Protein AF-0000000085117056 (afdb_homodimer)

Sequence (238 aa):
MRQHMINQVVLVGRLTKDPELRYTAEGAAVATVTLAVARNFRNAEGGIDADFVPCVLWRKTAEHTANYCRKGSMVAVTGRIQTRRYDKKDGQRVYVTEVVAESVQFLHSGKKPEWPEHVMRQHMINQVVLVGRLTKDPELRYTAEGAAVATVTLAVARNFRNAEGGIDADFVPCVLWRKTAEHTANYCRKGSMVAVTGRIQTRRYDKKDGQRVYVTEVVAESVQFLHSGKKPEWPEHV

Nearest PDB structures (foldseek):
  5yyu-assembly1_B  TM=9.808E-01  e=8.926E-15  Staphylococcus aureus subsp. aureus ED98
  3vdy-assembly1_A-2  TM=9.817E-01  e=6.497E-15  Bacillus subtilis
  7d8j-assembly1_A-2  TM=9.202E-01  e=3.180E-14  Staphylococcus aureus subsp. aureus ED98
  5xgt-assembly1_A  TM=9.203E-01  e=7.618E-13  Staphylococcus aureus
  1x3g-assembly1_A-2  TM=8.167E-01  e=4.147E-10  Mycolicibacterium smegmatis

Secondary structure (DSSP, 8-state):
------EEEEEEEEESS--EEEE-TTS-EEEEEEEEEEEEEE-TTSPEEEEEEEEEEEHHHHHHHHHH--TT-EEEEEEEEEEEEEE-TTS-EEEEEEEEEEEEEE-------------/------EEEEEEEEESS--EEEE-TTS-EEEEEEEEEEEEEE-TTSPEEEEEEEEEEEHHHHHHHHHH--TT-EEEEEEEEEEEEEE-TTS-EEEEEEEEEEEEEE-------------

Radius of gyration: 20.93 Å; Cα contacts (8 Å, |Δi|>4): 547; chains: 2; bounding box: 57×64×65 Å

Solvent-accessible surface area (backbone atoms only — not comparable to full-atom values): 13047 Å² total; per-residue (Å²): 125,78,80,76,55,42,60,39,32,38,37,24,30,24,26,74,42,58,51,48,71,46,64,46,98,88,64,47,35,37,19,40,43,38,27,42,27,53,50,96,53,65,46,98,86,65,46,68,52,61,26,65,46,44,33,40,24,49,42,69,58,14,53,52,44,46,74,72,43,39,51,63,37,41,32,36,38,34,29,25,72,41,50,50,74,49,70,42,96,87,64,48,75,43,73,45,56,34,31,43,44,74,42,75,42,80,52,71,77,70,68,72,75,74,68,77,75,82,126,126,79,81,78,56,41,60,39,31,39,37,24,28,25,28,75,42,56,49,49,70,49,64,47,99,87,65,48,36,37,19,40,42,38,28,42,28,53,50,96,53,65,45,98,86,66,46,69,52,61,25,63,46,44,33,40,25,47,42,68,58,14,50,52,44,48,73,73,43,38,52,64,38,41,33,37,37,35,29,25,72,42,49,50,74,51,71,42,94,87,66,48,74,44,73,46,57,34,32,42,44,74,42,74,42,80,52,71,76,71,70,71,75,76,68,78,75,82,127

Structure (mmCIF, N/CA/C/O backbone):
data_AF-0000000085117056-model_v1
#
loop_
_entity.id
_entity.type
_entity.pdbx_description
1 polymer 'Single-stranded DNA-binding protein'
#
loop_
_atom_site.group_PDB
_atom_site.id
_atom_site.type_symbol
_atom_site.label_atom_id
_atom_site.label_alt_id
_atom_site.label_comp_id
_atom_site.label_asym_id
_atom_site.label_entity_id
_atom_site.label_seq_id
_atom_site.pdbx_PDB_ins_code
_atom_site.Cartn_x
_atom_site.Cartn_y
_atom_site.Cartn_z
_atom_site.occupancy
_atom_site.B_iso_or_equiv
_atom_site.auth_seq_id
_atom_site.auth_comp_id
_atom_site.auth_asym_id
_atom_site.auth_atom_id
_atom_site.pdbx_PDB_model_num
ATOM 1 N N . MET A 1 1 ? -21.156 -15.344 9.109 1 39.16 1 MET A N 1
ATOM 2 C CA . MET A 1 1 ? -19.75 -15.281 9.531 1 39.16 1 MET A CA 1
ATOM 3 C C . MET A 1 1 ? -19.078 -14.016 8.992 1 39.16 1 MET A C 1
ATOM 5 O O . MET A 1 1 ? -19.109 -13.758 7.789 1 39.16 1 MET A O 1
ATOM 9 N N . ARG A 1 2 ? -19.062 -13.039 9.672 1 49.47 2 ARG A N 1
ATOM 10 C CA . ARG A 1 2 ? -18.688 -11.695 9.25 1 49.47 2 ARG A CA 1
ATOM 11 C C . ARG A 1 2 ? -17.344 -11.695 8.547 1 49.47 2 ARG A C 1
ATOM 13 O O . ARG A 1 2 ? -16.344 -12.18 9.102 1 49.47 2 ARG A O 1
ATOM 20 N N . GLN A 1 3 ? -17.344 -11.961 7.27 1 57.31 3 GLN A N 1
ATOM 21 C CA . GLN A 1 3 ? -16.094 -11.977 6.52 1 57.31 3 GLN A CA 1
ATOM 22 C C . GLN A 1 3 ? -15.172 -10.844 6.957 1 57.31 3 GLN A C 1
ATOM 24 O O . GLN A 1 3 ? -15.516 -9.664 6.809 1 57.31 3 GLN A O 1
ATOM 29 N N . HIS A 1 4 ? -14.398 -11.156 8.086 1 69.69 4 HIS A N 1
ATOM 30 C CA . HIS A 1 4 ? -13.508 -10.156 8.656 1 69.69 4 HIS A CA 1
ATOM 31 C C . HIS A 1 4 ? -12.414 -9.758 7.672 1 69.69 4 HIS A C 1
ATOM 33 O O . HIS A 1 4 ? -11.523 -10.562 7.375 1 69.69 4 HIS A O 1
ATOM 39 N N . MET A 1 5 ? -12.688 -8.562 6.98 1 86.62 5 MET A N 1
ATOM 40 C CA . MET A 1 5 ? -11.711 -7.984 6.062 1 86.62 5 MET A CA 1
ATOM 41 C C . MET A 1 5 ? -10.641 -7.211 6.824 1 86.62 5 MET A C 1
ATOM 43 O O . MET A 1 5 ? -10.953 -6.492 7.773 1 86.62 5 MET A O 1
ATOM 47 N N . ILE A 1 6 ? -9.406 -7.777 6.641 1 95.19 6 ILE A N 1
ATOM 48 C CA . ILE A 1 6 ? -8.258 -7.129 7.254 1 95.19 6 ILE A CA 1
ATOM 49 C C . ILE A 1 6 ? -7.547 -6.25 6.227 1 95.19 6 ILE A C 1
ATOM 51 O O . ILE A 1 6 ? -7.332 -6.664 5.086 1 95.19 6 ILE A O 1
ATOM 55 N N . ASN A 1 7 ? -7.309 -5.047 6.609 1 98.38 7 ASN A N 1
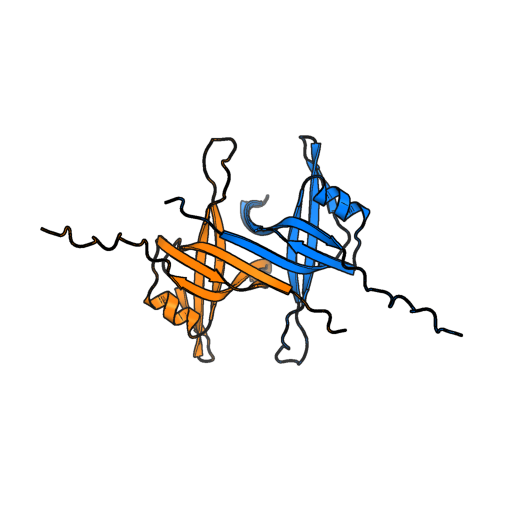ATOM 56 C CA . ASN A 1 7 ? -6.523 -4.062 5.871 1 98.38 7 ASN A CA 1
ATOM 57 C C . ASN A 1 7 ? -5.68 -3.203 6.812 1 98.38 7 ASN A C 1
ATOM 59 O O . ASN A 1 7 ? -6.16 -2.205 7.348 1 98.38 7 ASN A O 1
ATOM 63 N N . GLN A 1 8 ? -4.445 -3.654 6.965 1 98.56 8 GLN A N 1
ATOM 64 C CA . GLN A 1 8 ? -3.588 -2.984 7.938 1 98.56 8 GLN A CA 1
ATOM 65 C C . GLN A 1 8 ? -2.199 -2.725 7.363 1 98.56 8 GLN A C 1
ATOM 67 O O . GLN A 1 8 ? -1.613 -3.598 6.723 1 98.56 8 GLN A O 1
ATOM 72 N N . VAL A 1 9 ? -1.768 -1.498 7.602 1 98.81 9 VAL A N 1
ATOM 73 C CA . VAL A 1 9 ? -0.438 -1.062 7.188 1 98.81 9 VAL A CA 1
ATOM 74 C C . VAL A 1 9 ? 0.285 -0.418 8.367 1 98.81 9 VAL A C 1
ATOM 76 O O . VAL A 1 9 ? -0.309 0.361 9.117 1 98.81 9 VAL A O 1
ATOM 79 N N . VAL A 1 10 ? 1.551 -0.731 8.539 1 98.81 10 VAL A N 1
ATOM 80 C CA . VAL A 1 10 ? 2.434 -0.067 9.492 1 98.81 10 VAL A CA 1
ATOM 81 C C . VAL A 1 10 ? 3.74 0.319 8.805 1 98.81 10 VAL A C 1
ATOM 83 O O . VAL A 1 10 ? 4.445 -0.541 8.273 1 98.81 10 VAL A O 1
ATOM 86 N N . LEU A 1 11 ? 4.016 1.587 8.898 1 98.56 11 LEU A N 1
ATOM 87 C CA . LEU A 1 11 ? 5.211 2.105 8.242 1 98.56 11 LEU A CA 1
ATOM 88 C C . LEU A 1 11 ? 6.012 2.988 9.195 1 98.56 11 LEU A C 1
ATOM 90 O O . LEU A 1 11 ? 5.434 3.727 9.992 1 98.56 11 LEU A O 1
ATOM 94 N N . VAL A 1 12 ? 7.27 2.91 9.031 1 97.88 12 VAL A N 1
ATOM 95 C CA . VAL A 1 12 ? 8.164 3.908 9.602 1 97.88 12 VAL A CA 1
ATOM 96 C C . VAL A 1 12 ? 9.055 4.488 8.5 1 97.88 12 VAL A C 1
ATOM 98 O O . VAL A 1 12 ? 9.703 3.746 7.762 1 97.88 12 VAL A O 1
ATOM 101 N N . GLY A 1 13 ? 9.008 5.75 8.367 1 97.56 13 GLY A N 1
ATOM 102 C CA . GLY A 1 13 ? 9.789 6.426 7.34 1 97.56 13 GLY A CA 1
ATOM 103 C C . GLY A 1 13 ? 9.898 7.922 7.562 1 97.56 13 GLY A C 1
ATOM 104 O O . GLY A 1 13 ? 9.414 8.445 8.57 1 97.56 13 GLY A O 1
ATOM 105 N N . ARG A 1 14 ? 10.578 8.57 6.68 1 97.25 14 ARG A N 1
ATOM 106 C CA . ARG A 1 14 ? 10.789 10.008 6.762 1 97.25 14 ARG A CA 1
ATOM 107 C C . ARG A 1 14 ? 9.945 10.75 5.73 1 97.25 14 ARG A C 1
ATOM 109 O O . ARG A 1 14 ? 9.805 10.297 4.594 1 97.25 14 ARG A O 1
ATOM 116 N N . LEU A 1 15 ? 9.461 11.898 6.188 1 98.38 15 LEU A N 1
ATOM 117 C CA . LEU A 1 15 ? 8.773 12.758 5.227 1 98.38 15 LEU A CA 1
ATOM 118 C C . LEU A 1 15 ? 9.75 13.297 4.184 1 98.38 15 LEU A C 1
ATOM 120 O O . LEU A 1 15 ? 10.812 13.812 4.531 1 98.38 15 LEU A O 1
ATOM 124 N N . THR A 1 16 ? 9.367 13.219 2.922 1 98.5 16 THR A N 1
ATOM 125 C CA . THR A 1 16 ? 10.25 13.672 1.851 1 98.5 16 THR A CA 1
ATOM 126 C C .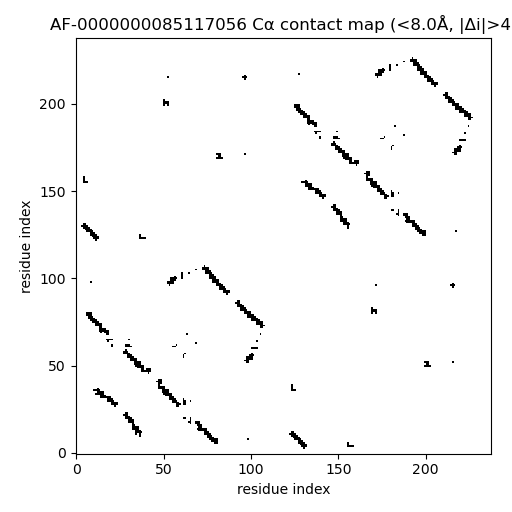 THR A 1 16 ? 10.094 15.18 1.628 1 98.5 16 THR A C 1
ATOM 128 O O . THR A 1 16 ? 10.93 15.805 0.98 1 98.5 16 THR A O 1
ATOM 131 N N . LYS A 1 17 ? 9.062 15.727 2.043 1 98.56 17 LYS A N 1
ATOM 132 C CA . LYS A 1 17 ? 8.727 17.156 2.002 1 98.56 17 LYS A CA 1
ATOM 133 C C . LYS A 1 17 ? 7.789 17.531 3.148 1 98.56 17 LYS A C 1
ATOM 135 O O . LYS A 1 17 ? 7.312 16.656 3.877 1 98.56 17 LYS A O 1
ATOM 140 N N . ASP A 1 18 ? 7.648 18.781 3.199 1 98.75 18 ASP A N 1
ATOM 141 C CA . ASP A 1 18 ? 6.688 19.25 4.199 1 98.75 18 ASP A CA 1
ATOM 142 C C . ASP A 1 18 ? 5.277 18.766 3.863 1 98.75 18 ASP A C 1
ATOM 144 O O . ASP A 1 18 ? 4.906 18.688 2.691 1 98.75 18 ASP A O 1
ATOM 148 N N . PRO A 1 19 ? 4.438 18.516 4.949 1 98.81 19 PRO A N 1
ATOM 149 C CA . PRO A 1 19 ? 3.047 18.141 4.688 1 98.81 19 PRO A CA 1
ATOM 150 C C . PRO A 1 19 ? 2.281 19.219 3.918 1 98.81 19 PRO A C 1
ATOM 152 O O . PRO A 1 19 ? 2.473 20.422 4.16 1 98.81 19 PRO A O 1
ATOM 155 N N . GLU A 1 20 ? 1.506 18.797 2.996 1 98.75 20 GLU A N 1
ATOM 156 C CA . GLU A 1 20 ? 0.614 19.688 2.275 1 98.75 20 GLU A CA 1
ATOM 157 C C . GLU A 1 20 ? -0.802 19.641 2.844 1 98.75 20 GLU A C 1
ATOM 159 O O . GLU A 1 20 ? -1.556 18.703 2.559 1 98.75 20 GLU A O 1
ATOM 164 N N . LEU A 1 21 ? -1.135 20.656 3.6 1 98.62 21 LEU A N 1
ATOM 165 C CA . LEU A 1 21 ? -2.424 20.703 4.281 1 98.62 21 LEU A CA 1
ATOM 166 C C . LEU A 1 21 ? -3.43 21.531 3.488 1 98.62 21 LEU A C 1
ATOM 168 O O . LEU A 1 21 ? -3.104 22.609 3 1 98.62 21 LEU A O 1
ATOM 172 N N . ARG A 1 22 ? -4.547 21.047 3.311 1 98.44 22 ARG A N 1
ATOM 173 C CA . ARG A 1 22 ? -5.664 21.766 2.713 1 98.44 22 ARG A CA 1
ATOM 174 C C . ARG A 1 22 ? -6.977 21.406 3.402 1 98.44 22 ARG A C 1
ATOM 176 O O . ARG A 1 22 ? -7.012 20.547 4.273 1 98.44 22 ARG A O 1
ATOM 183 N N . TYR A 1 23 ? -8 22.109 3.014 1 98.06 23 TYR A N 1
ATOM 184 C CA . TYR A 1 23 ? -9.336 21.859 3.559 1 98.06 23 TYR A CA 1
ATOM 185 C C . TYR A 1 23 ? -10.336 21.594 2.445 1 98.06 23 TYR A C 1
ATOM 187 O O . TYR A 1 23 ? -10.312 22.25 1.404 1 98.06 23 TYR A O 1
ATOM 195 N N . THR A 1 24 ? -11.141 20.562 2.676 1 97.06 24 THR A N 1
ATOM 196 C CA . THR A 1 24 ? -12.188 20.281 1.701 1 97.06 24 THR A CA 1
ATOM 197 C C . THR A 1 24 ? -13.273 21.344 1.758 1 97.06 24 THR A C 1
ATOM 199 O O . THR A 1 24 ? -13.281 22.188 2.658 1 97.06 24 THR A O 1
ATOM 202 N N . ALA A 1 25 ? -14.211 21.297 0.732 1 95.75 25 ALA A N 1
ATOM 203 C CA . ALA A 1 25 ? -15.328 22.234 0.69 1 95.75 25 ALA A CA 1
ATOM 204 C C . ALA A 1 25 ? -16.203 22.109 1.933 1 95.75 25 ALA A C 1
ATOM 206 O O . ALA A 1 25 ? -16.797 23.094 2.391 1 95.75 25 ALA A O 1
ATOM 207 N N . GLU A 1 26 ? -16.219 20.953 2.512 1 94.25 26 GLU A N 1
ATOM 208 C CA . GLU A 1 26 ? -17.031 20.672 3.689 1 94.25 26 GLU A CA 1
ATOM 209 C C . GLU A 1 26 ? -16.297 21.031 4.973 1 94.25 26 GLU A C 1
ATOM 211 O O . GLU A 1 26 ? -16.828 20.859 6.07 1 94.25 26 GLU A O 1
ATOM 216 N N . GLY A 1 27 ? -15.055 21.469 4.848 1 96.19 27 GLY A N 1
ATOM 217 C CA . GLY A 1 27 ? -14.32 21.969 6 1 96.19 27 GLY A CA 1
ATOM 218 C C . GLY A 1 27 ? -13.422 20.922 6.633 1 96.19 27 GLY A C 1
ATOM 219 O O . GLY A 1 27 ? -12.82 21.156 7.684 1 96.19 27 GLY A O 1
ATOM 220 N N . ALA A 1 28 ? -13.375 19.797 6.043 1 97.5 28 ALA A N 1
ATOM 221 C CA . ALA A 1 28 ? -12.531 18.75 6.605 1 97.5 28 ALA A CA 1
ATOM 222 C C . ALA A 1 28 ? -11.07 18.953 6.219 1 97.5 28 ALA A C 1
ATOM 224 O O . ALA A 1 28 ? -10.766 19.234 5.059 1 97.5 28 ALA A O 1
ATOM 225 N N . ALA A 1 29 ? -10.188 18.828 7.188 1 98.69 29 ALA A N 1
ATOM 226 C CA . ALA A 1 29 ? -8.75 18.922 6.93 1 98.69 29 ALA A CA 1
ATOM 227 C C . ALA A 1 29 ? -8.242 17.656 6.234 1 98.69 29 ALA A C 1
ATOM 229 O O . ALA A 1 29 ? -8.641 16.547 6.578 1 98.69 29 ALA A O 1
ATOM 230 N N . VAL A 1 30 ? -7.43 17.844 5.27 1 98.75 30 VAL A N 1
ATOM 231 C CA . VAL A 1 30 ? -6.746 16.75 4.59 1 98.75 30 VAL A CA 1
ATOM 232 C C . VAL A 1 30 ? -5.293 17.125 4.328 1 98.75 30 VAL A C 1
ATOM 234 O O . VAL A 1 30 ? -5.012 18.234 3.852 1 98.75 30 VAL A O 1
ATOM 237 N N . ALA A 1 31 ? -4.336 16.25 4.641 1 98.81 31 ALA A N 1
ATOM 238 C CA . ALA A 1 31 ? -2.922 16.438 4.336 1 98.81 31 ALA A CA 1
ATOM 239 C C . ALA A 1 31 ? -2.361 15.266 3.553 1 98.81 31 ALA A C 1
ATOM 241 O O . ALA A 1 31 ? -2.818 14.125 3.713 1 98.81 31 ALA A O 1
ATOM 242 N N . THR A 1 32 ? -1.475 15.555 2.725 1 98.75 32 THR A N 1
ATOM 243 C CA . THR A 1 32 ? -0.758 14.5 2.016 1 98.75 32 THR A CA 1
ATOM 244 C C . THR A 1 32 ? 0.735 14.562 2.326 1 98.75 32 THR A C 1
ATOM 246 O O . THR A 1 32 ? 1.304 15.641 2.465 1 98.75 32 THR A O 1
ATOM 249 N N . VAL A 1 33 ? 1.322 13.414 2.479 1 98.69 33 VAL A N 1
ATOM 250 C CA . VAL A 1 33 ? 2.764 13.273 2.656 1 98.69 33 VAL A CA 1
ATOM 251 C C . VAL A 1 33 ? 3.273 12.078 1.856 1 98.69 33 VAL A C 1
ATOM 253 O O . VAL A 1 33 ? 2.49 11.211 1.454 1 98.69 33 VAL A O 1
ATOM 256 N N . THR A 1 34 ? 4.492 12.148 1.602 1 98.75 34 THR A N 1
ATOM 257 C CA . THR A 1 34 ? 5.199 10.992 1.06 1 98.75 34 THR A CA 1
ATOM 258 C C . THR A 1 34 ? 6.273 10.508 2.033 1 98.75 34 THR A C 1
ATOM 260 O O . THR A 1 34 ? 7.133 11.289 2.453 1 98.75 34 THR A O 1
ATOM 263 N N . LEU A 1 35 ? 6.211 9.273 2.344 1 98.56 35 LEU A N 1
ATOM 264 C CA . LEU A 1 35 ? 7.184 8.672 3.254 1 98.56 35 LEU A CA 1
ATOM 265 C C . LEU A 1 35 ? 8.266 7.93 2.48 1 98.56 35 LEU A C 1
ATOM 267 O O . LEU A 1 35 ? 7.965 7.117 1.603 1 98.56 35 LEU A O 1
ATOM 271 N N . ALA A 1 36 ? 9.492 8.312 2.768 1 98 36 ALA A N 1
ATOM 272 C CA . ALA A 1 36 ? 10.609 7.469 2.354 1 98 36 ALA A CA 1
ATOM 273 C C . ALA A 1 36 ? 10.82 6.316 3.334 1 98 36 ALA A C 1
ATOM 275 O O . ALA A 1 36 ? 11.273 6.531 4.461 1 98 36 ALA A O 1
ATOM 276 N N . VAL A 1 37 ? 10.492 5.117 2.939 1 97.62 37 VAL A N 1
ATOM 277 C CA . VAL A 1 37 ? 10.641 3.926 3.766 1 97.62 37 VAL A CA 1
ATOM 278 C C . VAL A 1 37 ? 11.82 3.092 3.27 1 97.62 37 VAL A C 1
ATOM 280 O O . VAL A 1 37 ? 11.727 2.439 2.227 1 97.62 37 VAL A O 1
ATOM 283 N N . ALA A 1 38 ? 12.82 3.082 4.086 1 94.31 38 ALA A N 1
ATOM 284 C CA . ALA A 1 38 ? 14.039 2.369 3.686 1 94.31 38 ALA A CA 1
ATOM 285 C C . ALA A 1 38 ? 13.812 0.86 3.701 1 94.31 38 ALA A C 1
ATOM 287 O O . ALA A 1 38 ? 13.164 0.331 4.605 1 94.31 38 ALA A O 1
ATOM 288 N N . ARG A 1 39 ? 14.414 0.27 2.719 1 91.69 39 ARG A N 1
ATOM 289 C CA . ARG A 1 39 ? 14.336 -1.187 2.682 1 91.69 39 ARG A CA 1
ATOM 290 C C . ARG A 1 39 ? 15.383 -1.816 3.594 1 91.69 39 ARG A C 1
ATOM 292 O O . ARG A 1 39 ? 16.391 -1.188 3.914 1 91.69 39 ARG A O 1
ATOM 299 N N . ASN A 1 40 ? 15.109 -3.057 4.008 1 86.12 40 ASN A N 1
ATOM 300 C CA . ASN A 1 40 ? 15.969 -3.707 4.988 1 86.12 40 ASN A CA 1
ATOM 301 C C . ASN A 1 40 ? 17.062 -4.535 4.312 1 86.12 40 ASN A C 1
ATOM 303 O O . ASN A 1 40 ? 17.719 -5.348 4.961 1 86.12 40 ASN A O 1
ATOM 307 N N . PHE A 1 41 ? 17.219 -4.355 3.062 1 83.94 41 PHE A N 1
ATOM 308 C CA . PHE A 1 41 ? 18.25 -5.086 2.346 1 83.94 41 PHE A CA 1
ATOM 309 C C . PHE A 1 41 ? 18.953 -4.184 1.335 1 83.94 41 PHE A C 1
ATOM 311 O O . PHE A 1 41 ? 18.406 -3.158 0.926 1 83.94 41 PHE A O 1
ATOM 318 N N . ARG A 1 42 ? 20.141 -4.629 0.965 1 83.19 42 ARG A N 1
ATOM 319 C CA . ARG A 1 42 ? 20.922 -3.869 -0.006 1 83.19 42 ARG A CA 1
ATOM 320 C C . ARG A 1 42 ? 20.594 -4.305 -1.431 1 83.19 42 ARG A C 1
ATOM 322 O O . ARG A 1 42 ? 20.344 -5.48 -1.682 1 83.19 42 ARG A O 1
ATOM 329 N N . ASN A 1 43 ? 20.781 -3.309 -2.305 1 85.75 43 ASN A N 1
ATOM 330 C CA . ASN A 1 43 ? 20.594 -3.641 -3.715 1 85.75 43 ASN A CA 1
ATOM 331 C C . ASN A 1 43 ? 21.891 -4.176 -4.332 1 85.75 43 ASN A C 1
ATOM 333 O O . ASN A 1 43 ? 22.875 -4.41 -3.627 1 85.75 43 ASN A O 1
ATOM 337 N N . ALA A 1 44 ? 21.812 -4.559 -5.648 1 83.56 44 ALA A N 1
ATOM 338 C CA . ALA A 1 44 ? 22.953 -5.156 -6.352 1 83.56 44 ALA A CA 1
ATOM 339 C C . ALA A 1 44 ? 24.172 -4.242 -6.301 1 83.56 44 ALA A C 1
ATOM 341 O O . ALA A 1 44 ? 25.312 -4.715 -6.309 1 83.56 44 ALA A O 1
ATOM 342 N N . GLU A 1 45 ? 23.938 -2.953 -6.219 1 88.88 45 GLU A N 1
ATOM 343 C CA . GLU A 1 45 ? 25.031 -1.978 -6.203 1 88.88 45 GLU A CA 1
ATOM 344 C C . GLU A 1 45 ? 25.516 -1.718 -4.781 1 88.88 45 GLU A C 1
ATOM 346 O O . GLU A 1 45 ? 26.484 -0.973 -4.578 1 88.88 45 GLU A O 1
ATOM 351 N N . GLY A 1 46 ? 24.891 -2.303 -3.832 1 86.56 46 GLY A N 1
ATOM 352 C CA . GLY A 1 46 ? 25.328 -2.189 -2.447 1 86.56 46 GLY A CA 1
ATOM 353 C C . GLY A 1 46 ? 24.594 -1.09 -1.688 1 86.56 46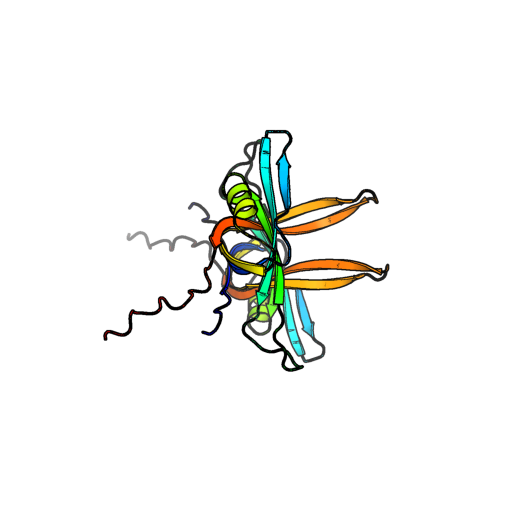 GLY A C 1
ATOM 354 O O . GLY A 1 46 ? 24.844 -0.886 -0.497 1 86.56 46 GLY A O 1
ATOM 355 N N . GLY A 1 47 ? 23.719 -0.391 -2.348 1 88.31 47 GLY A N 1
ATOM 356 C CA . GLY A 1 47 ? 22.984 0.677 -1.699 1 88.31 47 GLY A CA 1
ATOM 357 C C . GLY A 1 47 ? 21.625 0.228 -1.164 1 88.31 47 GLY A C 1
ATOM 358 O O . GLY A 1 47 ? 21.172 -0.878 -1.462 1 88.31 47 GLY A O 1
ATOM 359 N N . ILE A 1 48 ? 21.156 1.077 -0.194 1 87.88 48 ILE A N 1
ATOM 360 C CA . ILE A 1 48 ? 19.828 0.795 0.359 1 87.88 48 ILE A CA 1
ATOM 361 C C . ILE A 1 48 ? 18.781 1.627 -0.371 1 87.88 48 ILE A C 1
ATOM 363 O O . ILE A 1 48 ? 18.828 2.859 -0.353 1 87.88 48 ILE A O 1
ATOM 367 N N . ASP A 1 49 ? 17.859 0.939 -0.976 1 92.94 49 ASP A N 1
ATOM 368 C CA . ASP A 1 49 ? 16.766 1.622 -1.663 1 92.94 49 ASP A CA 1
ATOM 369 C C . ASP A 1 49 ? 15.648 1.986 -0.689 1 92.94 49 ASP A C 1
ATOM 371 O O . ASP A 1 49 ? 15.602 1.479 0.434 1 92.94 49 ASP A O 1
ATOM 375 N N . ALA A 1 50 ? 14.852 2.977 -1.15 1 96 50 ALA A N 1
ATOM 376 C CA . ALA A 1 50 ? 13.672 3.359 -0.375 1 96 50 ALA A CA 1
ATOM 377 C C . ALA A 1 50 ? 12.406 3.264 -1.22 1 96 50 ALA A C 1
ATOM 379 O O . ALA A 1 50 ? 12.445 3.457 -2.438 1 96 50 ALA A O 1
ATOM 380 N N . ASP A 1 51 ? 11.336 2.916 -0.564 1 97.5 51 ASP A N 1
ATOM 381 C CA . ASP A 1 51 ? 10.016 3.066 -1.159 1 97.5 51 ASP A CA 1
ATOM 382 C C . ASP A 1 51 ? 9.375 4.387 -0.744 1 97.5 51 ASP A C 1
ATOM 384 O O . ASP A 1 51 ? 9.391 4.75 0.434 1 97.5 51 ASP A O 1
ATOM 388 N N . PHE A 1 52 ? 8.859 5.105 -1.728 1 98 52 PHE A N 1
ATOM 389 C CA . PHE A 1 52 ? 8.234 6.395 -1.483 1 98 52 PHE A CA 1
ATOM 390 C C . PHE A 1 52 ? 6.715 6.262 -1.453 1 98 52 PHE A C 1
ATOM 392 O O . PHE A 1 52 ? 6.059 6.324 -2.496 1 98 52 PHE A O 1
ATOM 399 N N . VAL A 1 53 ? 6.16 6.137 -0.303 1 98.62 53 VAL A N 1
ATOM 400 C CA . VAL A 1 53 ? 4.77 5.746 -0.115 1 98.62 53 VAL A CA 1
ATOM 401 C C . VAL A 1 53 ? 3.908 6.988 0.098 1 98.62 53 VAL A C 1
ATOM 403 O O . VAL A 1 53 ? 4.086 7.715 1.079 1 98.62 53 VAL A O 1
ATOM 406 N N . PRO A 1 54 ? 2.953 7.223 -0.776 1 98.75 54 PRO A N 1
ATOM 407 C CA . PRO A 1 54 ? 2.021 8.328 -0.54 1 98.75 54 PRO A CA 1
ATOM 408 C C . PRO A 1 54 ? 1.032 8.039 0.587 1 98.75 54 PRO A C 1
ATOM 410 O O . PRO A 1 54 ? 0.461 6.945 0.645 1 98.75 54 PRO A O 1
ATOM 413 N N . CYS A 1 55 ? 0.87 8.977 1.427 1 98.88 55 CYS A N 1
ATOM 414 C CA . CYS A 1 55 ? -0.096 8.867 2.514 1 98.88 55 CYS A CA 1
ATOM 415 C C . CYS A 1 55 ? -1.065 10.047 2.506 1 98.88 55 CYS A C 1
ATOM 417 O O . CYS A 1 55 ? -0.684 11.164 2.168 1 98.88 55 CYS A O 1
ATOM 419 N N . VAL A 1 56 ? -2.264 9.742 2.932 1 98.88 56 VAL A N 1
ATOM 420 C CA . VAL A 1 56 ? -3.279 10.781 3.107 1 98.88 56 VAL A CA 1
ATOM 421 C C . VAL A 1 56 ? -3.781 10.766 4.551 1 98.88 56 VAL A C 1
ATOM 423 O O . VAL A 1 56 ? -4.016 9.703 5.125 1 98.88 56 VAL A O 1
ATOM 426 N N . LEU A 1 57 ? -3.859 11.891 5.117 1 98.81 57 LEU A N 1
ATOM 427 C CA . LEU A 1 57 ? -4.27 12.102 6.504 1 98.81 57 LEU A CA 1
ATOM 428 C C . LEU A 1 57 ? -5.516 12.984 6.57 1 98.81 57 LEU A C 1
ATOM 430 O O . LEU A 1 57 ? -5.629 13.961 5.832 1 98.81 57 LEU A O 1
ATOM 434 N N . TRP A 1 58 ? -6.316 12.648 7.535 1 98.62 58 TRP A N 1
ATOM 435 C CA . TRP A 1 58 ? -7.57 13.391 7.621 1 98.62 58 TRP A CA 1
ATOM 436 C C . TRP A 1 58 ? -7.762 13.977 9.016 1 98.62 58 TRP A C 1
ATOM 438 O O . TRP A 1 58 ? -7.223 13.453 9.992 1 98.62 58 TRP A O 1
ATOM 448 N N . ARG A 1 59 ? -8.438 15.086 9.062 1 98.06 59 ARG A N 1
ATOM 449 C CA . ARG A 1 59 ? -8.922 15.703 10.297 1 98.06 59 ARG A CA 1
ATOM 450 C C . ARG A 1 59 ? -7.766 15.977 11.258 1 98.06 59 ARG A C 1
ATOM 452 O O . ARG A 1 59 ? -6.793 16.641 10.898 1 98.06 59 ARG A O 1
ATOM 459 N N . LYS A 1 60 ? -7.906 15.555 12.484 1 98.12 60 LYS A N 1
ATOM 460 C CA . LYS A 1 60 ? -6.922 15.898 13.508 1 98.12 60 LYS A CA 1
ATOM 461 C C . LYS A 1 60 ? -5.539 15.367 13.141 1 98.12 60 LYS A C 1
ATOM 463 O O . LYS A 1 60 ? -4.531 16.031 13.375 1 98.12 60 LYS A O 1
ATOM 468 N N . THR A 1 61 ? -5.5 14.219 12.602 1 98.44 61 THR A N 1
ATOM 469 C CA . THR A 1 61 ? -4.223 13.648 12.188 1 98.44 61 THR A CA 1
ATOM 470 C C . THR A 1 61 ? -3.547 14.523 11.141 1 98.44 61 THR A C 1
ATOM 472 O O . THR A 1 61 ? -2.332 14.727 11.18 1 98.44 61 THR A O 1
ATOM 475 N N . ALA A 1 62 ? -4.344 15.016 10.18 1 98.81 62 ALA A N 1
ATOM 476 C CA . ALA A 1 62 ? -3.832 15.922 9.148 1 98.81 62 ALA A CA 1
ATOM 477 C C . ALA A 1 62 ? -3.268 17.188 9.766 1 98.81 62 ALA A C 1
ATOM 479 O O . ALA A 1 62 ? -2.137 17.578 9.469 1 98.81 62 ALA A O 1
ATOM 480 N N . GLU A 1 63 ? -4.016 17.766 10.594 1 98.56 63 GLU A N 1
ATOM 481 C CA . GLU A 1 63 ? -3.625 19.031 11.211 1 98.56 63 GLU A CA 1
ATOM 482 C C . GLU A 1 63 ? -2.41 18.859 12.117 1 98.56 63 GLU A C 1
ATOM 484 O O . GLU A 1 63 ? -1.473 19.656 12.07 1 98.56 63 GLU A O 1
ATOM 489 N N . HIS A 1 64 ? -2.434 17.844 12.93 1 97.88 64 HIS A N 1
ATOM 490 C CA . HIS A 1 64 ? -1.331 17.562 13.844 1 97.88 64 HIS A CA 1
ATOM 491 C C . HIS A 1 64 ? -0.033 17.312 13.086 1 97.88 64 HIS A C 1
ATOM 493 O O . HIS A 1 64 ? 1.012 17.875 13.438 1 97.88 64 HIS A O 1
ATOM 499 N N . THR A 1 65 ? -0.146 16.547 12.07 1 98.38 65 THR A N 1
ATOM 500 C CA . THR A 1 65 ? 1.048 16.25 11.289 1 98.38 65 THR A CA 1
ATOM 501 C C . THR A 1 65 ? 1.587 17.5 10.609 1 98.38 65 THR A C 1
ATOM 503 O O . THR A 1 65 ? 2.797 17.734 10.594 1 98.38 65 THR A O 1
ATOM 506 N N . ALA A 1 66 ? 0.716 18.297 10.07 1 98.38 66 ALA A N 1
ATOM 507 C CA . ALA A 1 66 ? 1.12 19.516 9.391 1 98.38 66 ALA A CA 1
ATOM 508 C C . ALA A 1 66 ? 1.756 20.516 10.367 1 98.38 66 ALA A C 1
ATOM 510 O O . ALA A 1 66 ? 2.648 21.266 9.992 1 98.38 66 ALA A O 1
ATOM 511 N N . ASN A 1 67 ? 1.368 20.469 11.578 1 97.19 67 ASN A N 1
ATOM 512 C CA . ASN A 1 67 ? 1.835 21.422 12.578 1 97.19 67 ASN A CA 1
ATOM 513 C C . ASN A 1 67 ? 3.164 20.984 13.195 1 97.19 67 ASN A C 1
ATOM 515 O O . ASN A 1 67 ? 3.979 21.828 13.578 1 97.19 67 ASN A O 1
ATOM 519 N N . TYR A 1 68 ? 3.373 19.672 13.188 1 96 68 TYR A N 1
ATOM 520 C CA . TYR A 1 68 ? 4.48 19.219 14.023 1 96 68 TYR A CA 1
ATOM 521 C C . TYR A 1 68 ? 5.551 18.531 13.188 1 96 68 TYR A C 1
ATOM 523 O O . TYR A 1 68 ? 6.672 18.312 13.656 1 96 68 TYR A O 1
ATOM 531 N N . CYS A 1 69 ? 5.227 18.156 12.008 1 97.06 69 CYS A N 1
ATOM 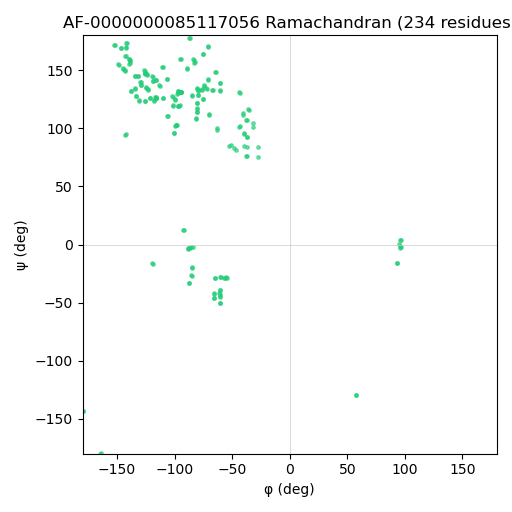532 C CA . CYS A 1 69 ? 6.191 17.469 11.172 1 97.06 69 CYS A CA 1
ATOM 533 C C . CYS A 1 69 ? 6.637 18.344 10 1 97.06 69 CYS A C 1
ATOM 535 O O . CYS A 1 69 ? 5.922 19.266 9.609 1 97.06 69 CYS A O 1
ATOM 537 N N . ARG A 1 70 ? 7.848 18.047 9.578 1 97.62 70 ARG A N 1
ATOM 538 C CA . ARG A 1 70 ? 8.453 18.719 8.438 1 97.62 70 ARG A CA 1
ATOM 539 C C . ARG A 1 70 ? 9.273 17.734 7.598 1 97.62 70 ARG A C 1
ATOM 541 O O . ARG A 1 70 ? 9.461 16.594 7.992 1 97.62 70 ARG A O 1
ATOM 548 N N . LYS A 1 71 ? 9.633 18.297 6.438 1 98 71 LYS A N 1
ATOM 549 C CA . LYS A 1 71 ? 10.562 17.5 5.648 1 98 71 LYS A CA 1
ATOM 550 C C . LYS A 1 71 ? 11.656 16.906 6.527 1 98 71 LYS A C 1
ATOM 552 O O . LYS A 1 71 ? 12.242 17.594 7.355 1 98 71 LYS A O 1
ATOM 557 N N . GLY A 1 72 ? 11.828 15.586 6.328 1 96.62 72 GLY A N 1
ATOM 558 C CA . GLY A 1 72 ? 12.898 14.938 7.066 1 96.62 72 GLY A CA 1
ATOM 559 C C . GLY A 1 72 ? 12.438 14.336 8.375 1 96.62 72 GLY A C 1
ATOM 560 O O . GLY A 1 72 ? 13.156 13.523 8.977 1 96.62 72 GLY A O 1
ATOM 561 N N . SER A 1 73 ? 11.281 14.695 8.883 1 96 73 SER A N 1
ATOM 562 C CA . SER A 1 73 ? 10.758 14.133 10.125 1 96 73 SER A CA 1
ATOM 563 C C . SER A 1 73 ? 10.57 12.625 10.016 1 96 73 SER A C 1
ATOM 565 O O . SER A 1 73 ? 10.039 12.125 9.016 1 96 73 SER A O 1
ATOM 567 N N . MET A 1 74 ? 11.055 11.883 11.062 1 96.5 74 MET A N 1
ATOM 568 C CA . MET A 1 74 ? 10.797 10.453 11.18 1 96.5 74 MET A CA 1
ATOM 569 C C . MET A 1 74 ? 9.461 10.188 11.852 1 96.5 74 MET A C 1
ATOM 571 O O . MET A 1 74 ? 9.188 10.719 12.938 1 96.5 74 MET A O 1
ATOM 575 N N . VAL A 1 75 ? 8.625 9.352 11.18 1 97.56 75 VAL A N 1
ATOM 576 C CA . VAL A 1 75 ? 7.312 9.109 11.766 1 97.56 75 VAL A CA 1
ATOM 577 C C . VAL A 1 75 ? 6.941 7.637 11.625 1 97.56 75 VAL A C 1
ATOM 579 O O . VAL A 1 75 ? 7.48 6.938 10.766 1 97.56 75 VAL A O 1
ATOM 582 N N . ALA A 1 76 ? 6.086 7.188 12.484 1 98.31 76 ALA A N 1
ATOM 583 C CA . ALA A 1 76 ? 5.359 5.926 12.352 1 98.31 76 ALA A CA 1
ATOM 584 C C . ALA A 1 76 ? 3.926 6.168 11.883 1 98.31 76 ALA A C 1
ATOM 586 O O . ALA A 1 76 ? 3.211 6.992 12.453 1 98.31 76 ALA A O 1
ATOM 587 N N . VAL A 1 77 ? 3.551 5.492 10.844 1 98.56 77 VAL A N 1
ATOM 588 C CA . VAL A 1 77 ? 2.197 5.602 10.312 1 98.56 77 VAL A CA 1
ATOM 589 C C . VAL A 1 77 ? 1.481 4.258 10.43 1 98.56 77 VAL A C 1
ATOM 591 O O . VAL A 1 77 ? 2.02 3.225 10.023 1 98.56 77 VAL A O 1
ATOM 594 N N . THR A 1 78 ? 0.345 4.215 11.031 1 98.81 78 THR A N 1
ATOM 595 C CA . THR A 1 78 ? -0.579 3.086 11 1 98.81 78 THR A CA 1
ATOM 596 C C . THR A 1 78 ? -1.857 3.455 10.25 1 98.81 78 THR A C 1
ATOM 598 O O . THR A 1 78 ? -2.393 4.551 10.43 1 98.81 78 THR A O 1
ATOM 601 N N . GLY A 1 79 ? -2.289 2.539 9.43 1 98.62 79 GLY A N 1
ATOM 602 C CA . GLY A 1 79 ? -3.484 2.834 8.656 1 98.62 79 GLY A CA 1
ATOM 603 C C . GLY A 1 79 ? -3.902 1.693 7.742 1 98.62 79 GLY A C 1
ATOM 604 O O . GLY A 1 79 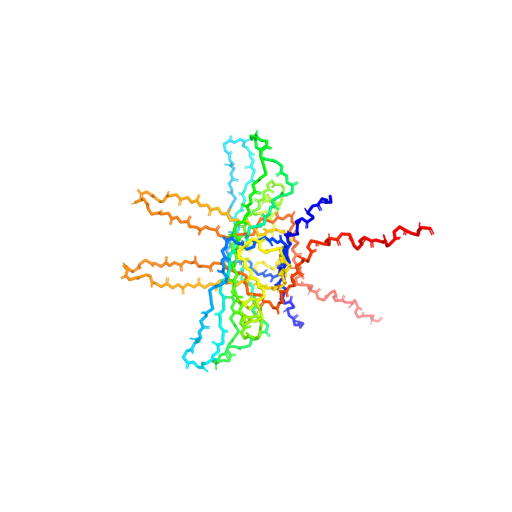? -3.85 0.526 8.141 1 98.62 79 GLY A O 1
ATOM 605 N N . ARG A 1 80 ? -4.391 2.07 6.574 1 98.38 80 ARG A N 1
ATOM 606 C CA . ARG A 1 80 ? -4.891 1.099 5.605 1 98.38 80 ARG A CA 1
ATOM 607 C C . ARG A 1 80 ? -4.551 1.519 4.18 1 98.38 80 ARG A C 1
ATOM 609 O O . ARG A 1 80 ? -4.473 2.713 3.883 1 98.38 80 ARG A O 1
ATOM 616 N N . ILE A 1 81 ? -4.375 0.509 3.326 1 98.38 81 ILE A N 1
ATOM 617 C CA . ILE A 1 81 ? -4.18 0.807 1.912 1 98.38 81 ILE A CA 1
ATOM 618 C C . ILE A 1 81 ? -5.516 1.181 1.272 1 98.38 81 ILE A C 1
ATOM 620 O O . ILE A 1 81 ? -6.535 0.543 1.537 1 98.38 81 ILE A O 1
ATOM 624 N N . GLN A 1 82 ? -5.539 2.139 0.582 1 97.94 82 GLN A N 1
ATOM 625 C CA . GLN A 1 82 ? -6.723 2.57 -0.156 1 97.94 82 GLN A CA 1
ATOM 626 C C . GLN A 1 82 ? -6.391 2.824 -1.624 1 97.94 82 GLN A C 1
ATOM 628 O O . GLN A 1 82 ? -5.352 3.406 -1.939 1 97.94 82 GLN A O 1
ATOM 633 N N . THR A 1 83 ? -7.301 2.428 -2.557 1 97.19 83 THR A N 1
ATOM 634 C CA . THR A 1 83 ? -7.137 2.686 -3.982 1 97.19 83 THR A CA 1
ATOM 635 C C . THR A 1 83 ? -8.242 3.604 -4.5 1 97.19 83 THR A C 1
ATOM 637 O O . THR A 1 83 ? -9.383 3.529 -4.039 1 97.19 83 THR A O 1
ATOM 640 N N . ARG A 1 84 ? -7.84 4.461 -5.363 1 94.31 84 ARG A N 1
ATOM 641 C CA . ARG A 1 84 ? -8.805 5.312 -6.055 1 94.31 84 ARG A CA 1
ATOM 642 C C . ARG A 1 84 ? -8.391 5.531 -7.508 1 94.31 84 ARG A C 1
ATOM 644 O O . ARG A 1 84 ? -7.25 5.246 -7.887 1 94.31 84 ARG A O 1
ATOM 651 N N . ARG A 1 85 ? -9.406 5.977 -8.273 1 92.19 85 ARG A N 1
ATOM 652 C CA . ARG A 1 85 ? -9.125 6.312 -9.664 1 92.19 85 ARG A CA 1
ATOM 653 C C . ARG A 1 85 ? -9.766 7.645 -10.047 1 92.19 85 ARG A C 1
ATOM 655 O O . ARG A 1 85 ? -10.789 8.031 -9.492 1 92.19 85 ARG A O 1
ATOM 662 N N . TYR A 1 86 ? -8.992 8.297 -10.891 1 90.5 86 TYR A N 1
ATOM 663 C CA . TYR A 1 86 ? -9.562 9.531 -11.43 1 90.5 86 TYR A CA 1
ATOM 664 C C . TYR A 1 86 ? -9.055 9.789 -12.844 1 90.5 86 TYR A C 1
ATOM 666 O O . TYR A 1 86 ? -8.023 9.258 -13.242 1 90.5 86 TYR A O 1
ATOM 674 N N . ASP A 1 87 ? -9.859 10.539 -13.617 1 89.75 87 ASP A N 1
ATOM 675 C CA . ASP A 1 87 ? -9.516 10.859 -15 1 89.75 87 ASP A CA 1
ATOM 676 C C . ASP A 1 87 ? -8.797 12.211 -15.094 1 89.75 87 ASP A C 1
ATOM 678 O O . ASP A 1 87 ? -9.258 13.203 -14.523 1 89.75 87 ASP A O 1
ATOM 682 N N . LYS A 1 88 ? -7.629 12.086 -15.883 1 82.88 88 LYS A N 1
ATOM 683 C CA . LYS A 1 88 ? -6.941 13.344 -16.156 1 82.88 88 LYS A CA 1
ATOM 684 C C . LYS A 1 88 ? -7.68 14.156 -17.203 1 82.88 88 LYS A C 1
ATOM 686 O O . LYS A 1 88 ? -8.648 13.68 -17.812 1 82.88 88 LYS A O 1
ATOM 691 N N . LYS A 1 89 ? -7.27 15.461 -17.234 1 83.38 89 LYS A N 1
ATOM 692 C CA . LYS A 1 89 ? -7.895 16.359 -18.203 1 83.38 89 LYS A CA 1
ATOM 693 C C . LYS A 1 89 ? -7.77 15.805 -19.625 1 83.38 89 LYS A C 1
ATOM 695 O O . LYS A 1 89 ? -8.648 16.016 -20.453 1 83.38 89 LYS A O 1
ATOM 700 N N . ASP A 1 90 ? -6.789 15.078 -19.859 1 82.31 90 ASP A N 1
ATOM 701 C CA . ASP A 1 90 ? -6.543 14.531 -21.203 1 82.31 90 ASP A CA 1
ATOM 702 C C . ASP A 1 90 ? -7.32 13.234 -21.406 1 82.31 90 ASP A C 1
ATOM 704 O O . ASP A 1 90 ? -7.254 12.625 -22.484 1 82.31 90 ASP A O 1
ATOM 708 N N . GLY A 1 91 ? -8.023 12.781 -20.391 1 82.44 91 GLY A N 1
ATOM 709 C CA . GLY A 1 91 ? -8.859 11.594 -20.516 1 82.44 91 GLY A CA 1
ATOM 710 C C . GLY A 1 91 ? -8.172 10.328 -20.031 1 82.44 91 GLY A C 1
ATOM 711 O O . GLY A 1 91 ? -8.766 9.25 -20.047 1 82.44 91 GLY A O 1
ATOM 712 N N . GLN A 1 92 ? -6.98 10.539 -19.656 1 85.12 92 GLN A N 1
ATOM 713 C CA . GLN A 1 92 ? -6.25 9.375 -19.188 1 85.12 92 GLN A CA 1
ATOM 714 C C . GLN A 1 92 ? -6.633 9.023 -17.75 1 85.12 92 GLN A C 1
ATOM 716 O O . GLN A 1 92 ? -6.594 9.883 -16.875 1 85.12 92 GLN A O 1
ATOM 721 N N . ARG A 1 93 ? -6.969 7.801 -17.594 1 88.06 93 ARG A N 1
ATOM 722 C CA . ARG A 1 93 ? -7.332 7.34 -16.25 1 88.06 93 ARG A CA 1
ATOM 723 C C . ARG A 1 93 ? -6.09 7.062 -15.414 1 88.06 93 ARG A C 1
ATOM 725 O O . ARG A 1 93 ? -5.141 6.438 -15.891 1 88.06 93 ARG A O 1
ATOM 732 N N . VAL A 1 94 ? -6.07 7.582 -14.148 1 89.75 94 VAL A N 1
ATOM 733 C CA . VAL A 1 94 ? -4.945 7.367 -13.242 1 89.75 94 VAL A CA 1
ATOM 734 C C . VAL A 1 94 ? -5.41 6.566 -12.023 1 89.75 94 VAL A C 1
ATOM 736 O O . VAL A 1 94 ? -6.461 6.852 -11.453 1 89.75 94 VAL A O 1
ATOM 739 N N . TYR A 1 95 ? -4.711 5.512 -11.828 1 91.44 95 TYR A N 1
ATOM 740 C CA . TYR A 1 95 ? -4.945 4.723 -10.617 1 91.44 95 TYR A CA 1
ATOM 741 C C . TYR A 1 95 ? -3.973 5.113 -9.516 1 91.44 95 TYR A C 1
ATOM 743 O O . TYR A 1 95 ? -2.764 5.203 -9.742 1 91.44 95 TYR A O 1
ATOM 751 N N . VAL A 1 96 ? -4.539 5.355 -8.328 1 95 96 VAL A N 1
ATOM 752 C CA . VAL A 1 96 ? -3.715 5.777 -7.199 1 95 96 VAL A CA 1
ATOM 753 C C . VAL A 1 96 ? -3.861 4.777 -6.051 1 95 96 VAL A C 1
ATOM 755 O O . VAL A 1 96 ? -4.977 4.418 -5.672 1 95 96 VAL A O 1
ATOM 758 N N . THR A 1 97 ? -2.795 4.277 -5.59 1 97.94 97 THR A N 1
ATOM 759 C CA . THR A 1 97 ? -2.721 3.512 -4.352 1 97.94 97 THR A CA 1
ATOM 760 C C . THR A 1 97 ? -1.978 4.297 -3.273 1 97.94 97 THR A C 1
ATOM 762 O O . THR A 1 97 ? -0.866 4.777 -3.504 1 97.94 97 THR A O 1
ATOM 765 N N . GLU A 1 98 ? -2.592 4.453 -2.137 1 98.5 98 GLU A N 1
ATOM 766 C CA . GLU A 1 98 ? -2 5.227 -1.048 1 98.5 98 GLU A CA 1
ATOM 767 C C . GLU A 1 98 ? -2.381 4.645 0.311 1 98.5 98 GLU A C 1
ATOM 769 O O . GLU A 1 98 ? -3.209 3.736 0.394 1 98.5 98 GLU A O 1
ATOM 774 N N . VAL A 1 99 ? -1.719 5.148 1.303 1 98.88 99 VAL A N 1
ATOM 775 C CA . VAL A 1 99 ? -2.053 4.758 2.668 1 98.88 99 VAL A CA 1
ATOM 776 C C . VAL A 1 99 ? -2.889 5.852 3.328 1 98.88 99 VAL A C 1
ATOM 778 O O . VAL A 1 99 ? -2.465 7.008 3.402 1 98.88 99 VAL A O 1
ATOM 781 N N . VAL A 1 100 ? -4.102 5.527 3.744 1 98.62 100 VAL A N 1
ATOM 782 C CA . VAL A 1 100 ? -4.867 6.406 4.625 1 98.62 100 VAL A CA 1
ATOM 783 C C . VAL A 1 100 ? -4.402 6.227 6.066 1 98.62 100 VAL A C 1
ATOM 785 O O . VAL A 1 100 ? -4.582 5.156 6.656 1 98.62 100 VAL A O 1
ATOM 788 N N . ALA A 1 101 ? -3.82 7.277 6.59 1 98.81 101 ALA A N 1
ATOM 789 C CA . ALA A 1 101 ? -3.244 7.199 7.93 1 98.81 101 ALA A CA 1
ATOM 790 C C . ALA A 1 101 ? -4.324 7.344 9 1 98.81 101 ALA A C 1
ATOM 792 O O . ALA A 1 101 ? -5.027 8.359 9.047 1 98.81 101 ALA A O 1
ATOM 793 N N . GLU A 1 102 ? -4.395 6.344 9.82 1 97.75 102 GLU A N 1
ATOM 794 C CA . GLU A 1 102 ? -5.277 6.422 10.977 1 97.75 102 GLU A CA 1
ATOM 795 C C . GLU A 1 102 ? -4.566 7.062 12.172 1 97.75 102 GLU A C 1
ATOM 797 O O . GLU A 1 102 ? -5.195 7.734 12.984 1 97.75 102 GLU A O 1
ATOM 802 N N . SER A 1 103 ? -3.285 6.785 12.211 1 98.38 103 SER A N 1
ATOM 803 C CA . SER A 1 103 ? -2.461 7.438 13.227 1 98.38 103 SER A CA 1
ATOM 804 C C . SER A 1 103 ? -1.064 7.742 12.688 1 98.38 103 SER A C 1
ATOM 806 O O . SER A 1 103 ? -0.568 7.039 11.805 1 98.38 103 SER A O 1
ATOM 808 N N . VAL A 1 104 ? -0.518 8.781 13.258 1 98.25 104 VAL A N 1
ATOM 809 C CA . VAL A 1 104 ? 0.864 9.172 12.992 1 98.25 104 VAL A CA 1
ATOM 810 C C . VAL A 1 104 ? 1.575 9.477 14.305 1 98.25 104 VAL A C 1
ATOM 812 O O . VAL A 1 104 ? 1.066 10.234 15.133 1 98.25 104 VAL A O 1
ATOM 815 N N . GLN A 1 105 ? 2.674 8.859 14.453 1 97.19 105 GLN A N 1
ATOM 816 C CA . GLN A 1 105 ? 3.506 9.117 15.625 1 97.19 105 GLN A CA 1
ATOM 817 C C . GLN A 1 105 ? 4.863 9.688 15.219 1 97.19 105 GLN A C 1
ATOM 819 O O . GLN A 1 105 ? 5.574 9.094 14.414 1 97.19 105 GLN A O 1
ATOM 824 N N . PHE A 1 106 ? 5.172 10.812 15.734 1 93.81 106 PHE A N 1
ATOM 825 C CA . PHE A 1 106 ? 6.484 11.406 15.508 1 93.81 106 PHE A CA 1
ATOM 826 C C . PHE A 1 106 ? 7.547 10.695 16.328 1 93.81 106 PHE A C 1
ATOM 828 O O . PHE A 1 106 ? 7.402 10.539 17.547 1 93.81 106 PHE A O 1
ATOM 835 N N . LEU A 1 107 ? 8.555 10.258 15.594 1 90.94 107 LEU A N 1
ATOM 836 C CA . LEU A 1 107 ? 9.586 9.508 16.281 1 90.94 107 LEU A CA 1
ATOM 837 C C . LEU A 1 107 ? 10.797 10.391 16.594 1 90.94 107 LEU A C 1
ATOM 839 O O . LEU A 1 107 ? 11.266 11.117 15.719 1 90.94 107 LEU A O 1
ATOM 843 N N . HIS A 1 108 ? 10.922 10.867 17.906 1 75.12 108 HIS A N 1
ATOM 844 C CA . HIS A 1 108 ? 12.016 11.75 18.312 1 75.12 108 HIS A CA 1
ATOM 845 C C . HIS A 1 108 ? 13.352 11.008 18.328 1 75.12 108 HIS A C 1
ATOM 847 O O . HIS A 1 108 ? 13.398 9.82 18.656 1 75.12 108 HIS A O 1
ATOM 853 N N . SER A 1 109 ? 14.195 11.383 17.422 1 59.69 109 SER A N 1
ATOM 854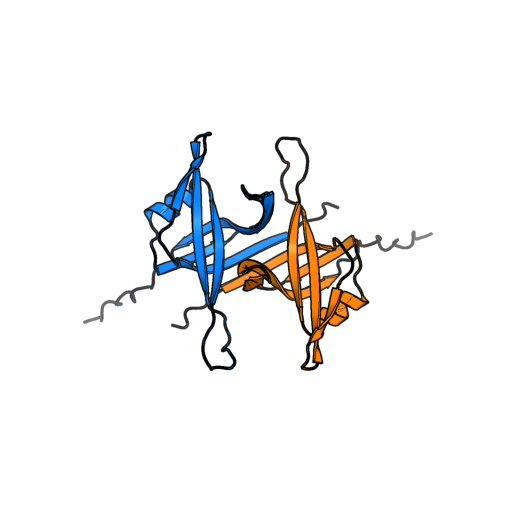 C CA . SER A 1 109 ? 15.555 10.898 17.641 1 59.69 109 SER A CA 1
ATOM 855 C C . SER A 1 109 ? 15.984 11.125 19.094 1 59.69 109 SER A C 1
ATOM 857 O O . SER A 1 109 ? 15.805 12.211 19.641 1 59.69 109 SER A O 1
ATOM 859 N N . GLY A 1 110 ? 15.578 10.242 19.969 1 51.75 110 GLY A N 1
ATOM 860 C CA . GLY A 1 110 ? 16.031 10.406 21.344 1 51.75 110 GLY A CA 1
ATOM 861 C C . GLY A 1 110 ? 17.375 11.125 21.438 1 51.75 110 GLY A C 1
ATOM 862 O O . GLY A 1 110 ? 18.359 10.695 20.844 1 51.75 110 GLY A O 1
ATOM 863 N N . LYS A 1 111 ? 17.516 12.391 21.422 1 48.38 111 LYS A N 1
ATOM 864 C CA . LYS A 1 111 ? 18.703 12.766 22.188 1 48.38 111 LYS A CA 1
ATOM 865 C C . LYS A 1 111 ? 18.812 11.922 23.453 1 48.38 111 LYS A C 1
ATOM 867 O O . LYS A 1 111 ? 17.812 11.578 24.078 1 48.38 111 LYS A O 1
ATOM 872 N N . LYS A 1 112 ? 19.875 11 23.578 1 45.28 112 LYS A N 1
ATOM 873 C CA . LYS A 1 112 ? 20.172 10.328 24.844 1 45.28 112 LYS A CA 1
ATOM 874 C C . LYS A 1 112 ? 19.828 1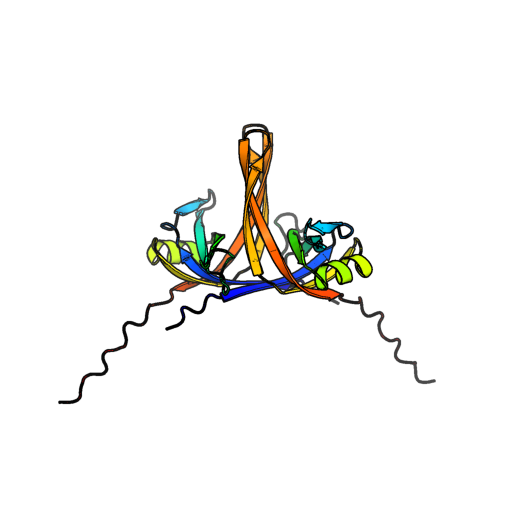1.211 26.031 1 45.28 112 LYS A C 1
ATOM 876 O O . LYS A 1 112 ? 20.281 12.352 26.125 1 45.28 112 LYS A O 1
ATOM 881 N N . PRO A 1 113 ? 18.703 10.969 26.656 1 43.53 113 PRO A N 1
ATOM 882 C CA . PRO A 1 113 ? 18.766 11.695 27.922 1 43.53 113 PRO A CA 1
ATOM 883 C C . PRO A 1 113 ? 20.141 11.633 28.562 1 43.53 113 PRO A C 1
ATOM 885 O O . PRO A 1 113 ? 20.766 10.57 28.625 1 43.53 113 PRO A O 1
ATOM 888 N N . GLU A 1 114 ? 21.047 12.594 28.391 1 41.41 114 GLU A N 1
ATOM 889 C CA . GLU A 1 114 ? 22.25 12.664 29.203 1 41.41 114 GLU A CA 1
ATOM 890 C C . GLU A 1 114 ? 21.953 12.266 30.656 1 41.41 114 GLU A C 1
ATOM 892 O O . GLU A 1 114 ? 21.172 12.922 31.328 1 41.41 114 GLU A O 1
ATOM 897 N N . TRP A 1 115 ? 21.797 10.984 30.891 1 40.12 115 TRP A N 1
ATOM 898 C CA . TRP A 1 115 ? 21.828 10.672 32.312 1 40.12 115 TRP A CA 1
ATOM 899 C C . TRP A 1 115 ? 22.812 11.562 33.062 1 40.12 115 TRP A C 1
ATOM 901 O O . TRP A 1 115 ? 23.922 11.82 32.562 1 40.12 115 TRP A O 1
ATOM 911 N N . PRO A 1 116 ? 22.422 12.438 34 1 43.03 116 PRO A N 1
ATOM 912 C CA . PRO A 1 116 ? 23.375 13.227 34.781 1 43.03 116 PRO A CA 1
ATOM 913 C C . PRO A 1 116 ? 24.562 12.398 35.25 1 43.03 116 PRO A C 1
ATOM 915 O O . PRO A 1 116 ? 24.391 11.242 35.656 1 43.03 116 PRO A O 1
ATOM 918 N N . GLU A 1 117 ? 25.75 12.398 34.719 1 39.72 117 GLU A N 1
ATOM 919 C CA . GLU A 1 117 ? 26.938 11.867 35.375 1 39.72 117 GLU A CA 1
ATOM 920 C C . GLU A 1 117 ? 26.906 12.156 36.875 1 39.72 117 GLU A C 1
ATOM 922 O O . GLU A 1 117 ? 26.656 13.289 37.281 1 39.72 117 GLU A O 1
ATOM 927 N N . HIS A 1 118 ? 26.375 11.234 37.688 1 43.06 118 HIS A N 1
ATOM 928 C CA . HIS A 1 118 ? 26.656 11.438 39.125 1 43.06 118 HIS A CA 1
ATOM 929 C C . HIS A 1 118 ? 28.062 11.977 39.312 1 43.06 118 HIS A C 1
ATOM 931 O O . HIS A 1 118 ? 29.031 11.383 38.844 1 43.06 118 HIS A O 1
ATOM 937 N N . VAL A 1 119 ? 28.203 13.266 39.656 1 30.42 119 VAL A N 1
ATOM 938 C CA . VAL A 1 119 ? 29.422 13.719 40.312 1 30.42 119 VAL A CA 1
ATOM 939 C C . VAL A 1 119 ? 29.516 13.055 41.688 1 30.42 119 VAL A C 1
ATOM 941 O O . VAL A 1 119 ? 28.516 12.906 42.406 1 30.42 119 VAL A O 1
ATOM 944 N N . MET B 1 1 ? 22.25 3.318 16.359 1 38.03 1 MET B N 1
ATOM 945 C CA . MET B 1 1 ? 20.922 2.811 16.656 1 38.03 1 MET B CA 1
ATOM 946 C C . MET B 1 1 ? 20.172 2.461 15.367 1 38.03 1 MET B C 1
ATOM 948 O O . MET B 1 1 ? 20.094 3.279 14.453 1 38.03 1 MET B O 1
ATOM 952 N N . ARG B 1 2 ? 20.156 1.304 14.961 1 49.44 2 ARG B N 1
ATOM 953 C CA . ARG B 1 2 ? 19.719 0.827 13.656 1 49.44 2 ARG B CA 1
ATOM 954 C C . ARG B 1 2 ? 18.312 1.323 13.336 1 49.44 2 ARG B C 1
ATOM 956 O O . ARG B 1 2 ? 17.391 1.122 14.117 1 49.44 2 ARG B O 1
ATOM 963 N N . GLN B 1 3 ? 18.219 2.551 12.797 1 55.41 3 GLN B N 1
ATOM 964 C CA . GLN B 1 3 ? 16.922 3.082 12.43 1 55.41 3 GLN B CA 1
ATOM 965 C C . GLN B 1 3 ? 16.016 1.986 11.859 1 55.41 3 GLN B C 1
ATOM 967 O O . GLN B 1 3 ? 16.312 1.424 10.805 1 55.41 3 GLN B O 1
ATOM 972 N N . HIS B 1 4 ? 15.32 1.217 12.812 1 69.94 4 HIS B N 1
ATOM 973 C CA . HIS B 1 4 ? 14.453 0.107 12.422 1 69.94 4 HIS B CA 1
ATOM 974 C C . HIS B 1 4 ? 13.281 0.592 11.586 1 69.94 4 HIS B C 1
ATOM 976 O O . HIS B 1 4 ? 12.398 1.29 12.086 1 69.94 4 HIS B O 1
ATOM 982 N N . MET B 1 5 ? 13.477 0.384 10.188 1 86.69 5 MET B N 1
ATOM 983 C CA . MET B 1 5 ? 12.422 0.708 9.234 1 86.69 5 MET B CA 1
ATOM 984 C C . MET B 1 5 ? 11.383 -0.405 9.172 1 86.69 5 MET B C 1
ATOM 986 O O . MET B 1 5 ? 11.727 -1.587 9.18 1 86.69 5 MET B O 1
ATOM 990 N N . ILE B 1 6 ? 10.164 0.052 9.578 1 95.25 6 ILE B N 1
ATOM 991 C CA . ILE B 1 6 ? 9.031 -0.868 9.539 1 95.25 6 ILE B CA 1
ATOM 992 C C . ILE B 1 6 ? 8.234 -0.647 8.25 1 95.25 6 ILE B C 1
ATOM 994 O O . ILE B 1 6 ? 7.953 0.494 7.875 1 95.25 6 ILE B O 1
ATOM 998 N N . ASN B 1 7 ? 7.973 -1.711 7.574 1 98.31 7 ASN B N 1
ATOM 999 C CA . ASN B 1 7 ? 7.105 -1.781 6.398 1 98.31 7 ASN B CA 1
ATOM 1000 C C . ASN B 1 7 ? 6.301 -3.076 6.375 1 98.31 7 ASN B C 1
ATOM 1002 O O . ASN B 1 7 ? 6.785 -4.109 5.91 1 98.31 7 ASN B O 1
ATOM 1006 N N . GLN B 1 8 ? 5.094 -2.963 6.906 1 98.56 8 GLN B N 1
ATOM 1007 C CA . GLN B 1 8 ? 4.285 -4.168 7.051 1 98.56 8 GLN B CA 1
ATOM 1008 C C . GLN B 1 8 ? 2.854 -3.928 6.578 1 98.56 8 GLN B C 1
ATOM 1010 O O . GLN B 1 8 ? 2.258 -2.893 6.887 1 98.56 8 GLN B O 1
ATOM 1015 N N . VAL B 1 9 ? 2.398 -4.898 5.812 1 98.81 9 VAL B N 1
ATOM 1016 C CA . VAL B 1 9 ? 1.03 -4.895 5.305 1 98.81 9 VAL B CA 1
ATOM 1017 C C . VAL B 1 9 ? 0.368 -6.238 5.594 1 98.81 9 VAL B C 1
ATOM 1019 O O . VAL B 1 9 ? 0.986 -7.293 5.418 1 98.81 9 VAL B O 1
ATOM 1022 N N . VAL B 1 10 ? -0.861 -6.215 6.031 1 98.81 10 VAL B N 1
ATOM 1023 C CA . VAL B 1 10 ? -1.701 -7.402 6.168 1 98.81 10 VAL B CA 1
ATOM 1024 C C . VAL B 1 10 ? -3.062 -7.148 5.523 1 98.81 10 VAL B C 1
ATOM 1026 O O . VAL B 1 10 ? -3.773 -6.215 5.906 1 98.81 10 VAL B O 1
ATOM 1029 N N . LEU B 1 11 ? -3.375 -8.023 4.605 1 98.56 11 LEU B N 1
ATOM 1030 C CA . LEU B 1 11 ? -4.629 -7.875 3.875 1 98.56 11 LEU B CA 1
ATOM 1031 C C . LEU B 1 11 ? -5.391 -9.195 3.834 1 98.56 11 LEU B C 1
ATOM 1033 O O . LEU B 1 11 ? -4.789 -10.258 3.723 1 98.56 11 LEU B O 1
ATOM 1037 N N . VAL B 1 12 ? -6.652 -9.055 3.883 1 97.88 12 VAL B N 1
ATOM 1038 C CA . VAL B 1 12 ? -7.543 -10.148 3.521 1 97.88 12 VAL B CA 1
ATOM 1039 C C . VAL B 1 12 ? -8.523 -9.695 2.445 1 97.88 12 VAL B C 1
ATOM 1041 O O . VAL B 1 12 ? -9.195 -8.672 2.605 1 97.88 12 VAL B O 1
ATOM 1044 N N . GLY B 1 13 ? -8.523 -10.383 1.365 1 97.5 13 GLY B N 1
ATOM 1045 C CA . GLY B 1 13 ? -9.398 -10.031 0.253 1 97.5 13 GLY B CA 1
ATOM 1046 C C . GLY B 1 13 ? -9.539 -11.148 -0.765 1 97.5 13 GLY B C 1
ATOM 1047 O O . GLY B 1 13 ? -9.008 -12.242 -0.569 1 97.5 13 GLY B O 1
ATOM 1048 N N . ARG B 1 14 ? -10.289 -10.891 -1.776 1 97.25 14 ARG B N 1
ATOM 1049 C CA . ARG B 1 14 ? -10.539 -11.859 -2.832 1 97.25 14 ARG B CA 1
ATOM 1050 C C . ARG B 1 14 ? -9.789 -11.5 -4.105 1 97.25 14 ARG B C 1
ATOM 1052 O O . ARG B 1 14 ? -9.703 -10.328 -4.473 1 97.25 14 ARG B O 1
ATOM 1059 N N . LEU B 1 15 ? -9.312 -12.562 -4.754 1 98.31 15 LEU B N 1
ATOM 1060 C CA . LEU B 1 15 ? -8.711 -12.328 -6.062 1 98.31 15 LEU B CA 1
ATOM 1061 C C . LEU B 1 15 ? -9.766 -11.883 -7.074 1 98.31 15 LEU B C 1
ATOM 1063 O O . LEU B 1 15 ? -10.82 -12.516 -7.184 1 98.31 15 LEU B O 1
ATOM 1067 N N . THR B 1 16 ? -9.477 -10.844 -7.816 1 98.5 16 THR B N 1
ATOM 1068 C CA . THR B 1 16 ? -10.438 -10.328 -8.781 1 98.5 16 THR B CA 1
ATOM 1069 C C . THR B 1 16 ? -10.344 -11.094 -10.102 1 98.5 16 THR B C 1
ATOM 1071 O O . THR B 1 16 ? -11.242 -11.008 -10.938 1 98.5 16 THR B O 1
ATOM 1074 N N . LYS B 1 17 ? -9.32 -11.734 -10.336 1 98.56 17 LYS B N 1
ATOM 1075 C CA . LYS B 1 17 ? -9.031 -12.586 -11.492 1 98.56 17 LYS B CA 1
ATOM 1076 C C . LYS B 1 17 ? -8.031 -13.68 -11.125 1 98.56 17 LYS B C 1
ATOM 1078 O O . LYS B 1 17 ? -7.477 -13.688 -10.031 1 98.56 17 LYS B O 1
ATOM 1083 N N . ASP B 1 18 ? -7.918 -14.508 -12.086 1 98.75 18 ASP B N 1
ATOM 1084 C CA . ASP B 1 18 ? -6.91 -15.539 -11.883 1 98.75 18 ASP B CA 1
ATOM 1085 C C . ASP B 1 18 ? -5.508 -14.938 -11.812 1 98.75 18 ASP B C 1
ATOM 1087 O O . ASP B 1 18 ? -5.211 -13.961 -12.508 1 98.75 18 ASP B O 1
ATOM 1091 N N . PRO B 1 19 ? -4.598 -15.594 -11 1 98.81 19 PRO B N 1
ATOM 1092 C CA . PRO B 1 19 ? -3.215 -15.109 -10.961 1 98.81 19 PRO B CA 1
ATOM 1093 C C . PRO B 1 19 ? -2.535 -15.164 -12.328 1 98.81 19 PRO B C 1
ATOM 1095 O O . PRO B 1 19 ? -2.748 -16.109 -13.094 1 98.81 19 PRO B O 1
ATOM 1098 N N . GLU B 1 20 ? -1.802 -14.156 -12.625 1 98.75 20 GLU B N 1
ATOM 1099 C CA . GLU B 1 20 ? -0.989 -14.141 -13.836 1 98.75 20 GLU B CA 1
ATOM 1100 C C . GLU B 1 20 ? 0.462 -14.5 -13.539 1 98.75 20 GLU B C 1
ATOM 1102 O O . GLU B 1 20 ? 1.222 -13.672 -13.031 1 98.75 20 GLU B O 1
ATOM 1107 N N . LEU B 1 21 ? 0.811 -15.711 -13.867 1 98.62 21 LEU B N 1
ATOM 1108 C CA . LEU B 1 21 ? 2.141 -16.219 -13.562 1 98.62 21 LEU B CA 1
ATOM 1109 C C . LEU B 1 21 ? 3.064 -16.094 -14.766 1 98.62 21 LEU B C 1
ATOM 1111 O O . LEU B 1 21 ? 2.672 -16.406 -15.898 1 98.62 21 LEU B O 1
ATOM 1115 N N . ARG B 1 22 ? 4.176 -15.609 -14.586 1 98.44 22 ARG B N 1
ATOM 1116 C CA . ARG B 1 22 ? 5.227 -15.562 -15.594 1 98.44 22 ARG B CA 1
ATOM 1117 C C . ARG B 1 22 ? 6.594 -15.828 -14.969 1 98.44 22 ARG B C 1
ATOM 1119 O O . ARG B 1 22 ? 6.715 -15.953 -13.75 1 98.44 22 ARG B O 1
ATOM 1126 N N . TYR B 1 23 ? 7.574 -15.938 -15.82 1 98.06 23 TYR B N 1
ATOM 1127 C CA . TYR B 1 23 ? 8.945 -16.156 -15.375 1 98.06 23 TYR B CA 1
ATOM 1128 C C . TYR B 1 23 ? 9.875 -15.094 -15.93 1 98.06 23 TYR B C 1
ATOM 1130 O O . TYR B 1 23 ? 9.758 -14.695 -17.094 1 98.06 23 TYR B O 1
ATOM 1138 N N . THR B 1 24 ? 10.719 -14.594 -15.031 1 97.06 24 THR B N 1
ATOM 1139 C CA . THR B 1 24 ? 11.703 -13.625 -15.492 1 97.06 24 THR B CA 1
ATOM 1140 C C . THR B 1 24 ? 12.766 -14.305 -16.359 1 97.06 24 THR B C 1
ATOM 1142 O O . THR B 1 24 ? 12.812 -15.531 -16.438 1 97.06 24 THR B O 1
ATOM 1145 N N . ALA B 1 25 ? 13.648 -13.461 -17.031 1 95.75 25 ALA B N 1
ATOM 1146 C CA . ALA B 1 25 ? 14.727 -13.977 -17.859 1 95.75 25 ALA B CA 1
ATOM 1147 C C . ALA B 1 25 ? 15.688 -14.836 -17.031 1 95.75 25 ALA B C 1
ATOM 1149 O O . ALA B 1 25 ? 16.281 -15.781 -17.547 1 95.75 25 ALA B O 1
ATOM 1150 N N . GLU B 1 26 ? 15.773 -14.539 -15.773 1 94.19 26 GLU B N 1
ATOM 1151 C CA . GLU B 1 26 ? 16.672 -15.25 -14.867 1 94.19 26 GLU B CA 1
ATOM 1152 C C . GLU B 1 26 ? 16.016 -16.5 -14.305 1 94.19 26 GLU B C 1
ATOM 1154 O O . GLU B 1 26 ? 16.625 -17.219 -13.508 1 94.19 26 GLU B O 1
ATOM 1159 N N . GLY B 1 27 ? 14.758 -16.734 -14.648 1 96.12 27 GLY B N 1
ATOM 1160 C CA . GLY B 1 27 ? 14.094 -17.953 -14.266 1 96.12 27 GLY B CA 1
ATOM 1161 C C . GLY B 1 27 ? 13.273 -17.828 -13 1 96.12 27 GLY B C 1
ATOM 1162 O O . GLY B 1 27 ? 12.734 -18.812 -12.492 1 96.12 27 GLY B O 1
ATOM 1163 N N . ALA B 1 28 ? 13.211 -16.656 -12.477 1 97.5 28 ALA B N 1
ATOM 1164 C CA . ALA B 1 28 ? 12.43 -16.469 -11.258 1 97.5 28 ALA B CA 1
ATOM 1165 C C . ALA B 1 28 ? 10.945 -16.344 -11.57 1 97.5 28 ALA B C 1
ATOM 1167 O O . ALA B 1 28 ? 10.555 -15.633 -12.5 1 97.5 28 ALA B O 1
ATOM 1168 N N . ALA B 1 29 ? 10.141 -17.047 -10.797 1 98.69 29 ALA B N 1
ATOM 1169 C CA . ALA B 1 29 ? 8.688 -16.953 -10.938 1 98.69 29 ALA B CA 1
ATOM 1170 C C . ALA B 1 29 ? 8.164 -15.641 -10.359 1 98.69 29 ALA B C 1
ATOM 1172 O O . ALA B 1 29 ? 8.617 -15.195 -9.305 1 98.69 29 ALA B O 1
ATOM 1173 N N . VAL B 1 30 ? 7.289 -15.031 -11.055 1 98.69 30 VAL B N 1
ATOM 1174 C CA . VAL B 1 30 ? 6.594 -13.836 -10.586 1 98.69 30 VAL B CA 1
ATOM 1175 C C . VAL B 1 30 ? 5.113 -13.922 -10.945 1 98.69 30 VAL B C 1
ATOM 1177 O O . VAL B 1 30 ? 4.766 -14.25 -12.086 1 98.69 30 VAL B O 1
ATOM 1180 N N . ALA B 1 31 ? 4.207 -13.641 -10 1 98.81 31 ALA B N 1
ATOM 1181 C CA . ALA B 1 31 ? 2.771 -13.57 -10.258 1 98.81 31 ALA B CA 1
ATOM 1182 C C . ALA B 1 31 ? 2.197 -12.234 -9.789 1 98.81 31 ALA B C 1
ATOM 1184 O O . ALA B 1 31 ? 2.699 -11.633 -8.844 1 98.81 31 ALA B O 1
ATOM 1185 N N . THR B 1 32 ? 1.25 -11.812 -10.477 1 98.75 32 THR B N 1
ATOM 1186 C CA . THR B 1 32 ? 0.524 -10.617 -10.055 1 98.75 32 THR B CA 1
ATOM 1187 C C . THR B 1 32 ? -0.948 -10.945 -9.805 1 98.75 32 THR B C 1
ATOM 1189 O O . THR B 1 32 ? -1.541 -11.742 -10.531 1 98.75 32 THR B O 1
ATOM 1192 N N . VAL B 1 33 ? -1.484 -10.367 -8.789 1 98.69 33 VAL B N 1
ATOM 1193 C CA . VAL B 1 33 ? -2.906 -10.461 -8.477 1 98.69 33 VAL B CA 1
ATOM 1194 C C . VAL B 1 33 ? -3.43 -9.102 -8.016 1 98.69 33 VAL B C 1
ATOM 1196 O O . VAL B 1 33 ? -2.646 -8.227 -7.648 1 98.69 33 VAL B O 1
ATOM 1199 N N . THR B 1 34 ? -4.664 -8.984 -8.141 1 98.75 34 THR B N 1
ATOM 1200 C CA . THR B 1 34 ? -5.371 -7.863 -7.535 1 98.75 34 THR B CA 1
ATOM 1201 C C . THR B 1 34 ? -6.359 -8.352 -6.48 1 98.75 34 THR B C 1
ATOM 1203 O O . THR B 1 34 ? -7.215 -9.195 -6.766 1 98.75 34 THR B O 1
ATOM 1206 N N . LEU B 1 35 ? -6.242 -7.812 -5.324 1 98.56 35 LEU B N 1
ATOM 1207 C CA . LEU B 1 35 ? -7.129 -8.172 -4.227 1 98.56 35 LEU B CA 1
ATOM 1208 C C . LEU B 1 35 ? -8.242 -7.141 -4.059 1 98.56 35 LEU B C 1
ATOM 1210 O O . LEU B 1 35 ? -7.969 -5.941 -3.998 1 98.56 35 LEU B O 1
ATOM 1214 N N . ALA B 1 36 ? -9.453 -7.645 -4.102 1 98 36 ALA B N 1
ATOM 1215 C CA . ALA B 1 36 ? -10.57 -6.828 -3.629 1 98 36 ALA B CA 1
ATOM 1216 C C . ALA B 1 36 ? -10.688 -6.879 -2.107 1 98 36 ALA B C 1
ATOM 1218 O O . ALA B 1 36 ? -11.055 -7.91 -1.54 1 98 36 ALA B O 1
ATOM 1219 N N . VAL B 1 37 ? -10.359 -5.809 -1.435 1 97.62 37 VAL B N 1
ATOM 1220 C CA . VAL B 1 37 ? -10.406 -5.711 0.021 1 97.62 37 VAL B CA 1
ATOM 1221 C C . VAL B 1 37 ? -11.594 -4.836 0.438 1 97.62 37 VAL B C 1
ATOM 1223 O O . VAL B 1 37 ? -11.555 -3.613 0.287 1 97.62 37 VAL B O 1
ATOM 1226 N N . ALA B 1 38 ? -12.539 -5.484 1.012 1 94.38 38 ALA B N 1
ATOM 1227 C CA . ALA B 1 38 ? -13.75 -4.766 1.396 1 94.38 38 ALA B CA 1
ATOM 1228 C C . ALA B 1 38 ? -13.484 -3.826 2.568 1 94.38 38 ALA B C 1
ATOM 1230 O O . ALA B 1 38 ? -12.758 -4.18 3.504 1 94.38 38 ALA B O 1
ATOM 1231 N N . ARG B 1 39 ? -14.125 -2.723 2.465 1 91.75 39 ARG B N 1
ATOM 1232 C CA . ARG B 1 39 ? -14 -1.78 3.574 1 91.75 39 ARG B CA 1
ATOM 1233 C C . ARG B 1 39 ? -14.969 -2.131 4.699 1 91.75 39 ARG B C 1
ATOM 1235 O O . ARG B 1 39 ? -15.977 -2.797 4.469 1 91.75 39 ARG B O 1
ATOM 1242 N N . ASN B 1 40 ? -14.625 -1.679 5.906 1 86.56 40 ASN B N 1
ATOM 1243 C CA . ASN B 1 40 ? -15.406 -2.064 7.078 1 86.56 40 ASN B CA 1
ATOM 1244 C C . ASN B 1 40 ? -16.516 -1.056 7.379 1 86.56 40 ASN B C 1
ATOM 1246 O O . ASN B 1 40 ? -17.094 -1.064 8.469 1 86.56 40 ASN B O 1
ATOM 1250 N N . PHE B 1 41 ? -16.766 -0.199 6.469 1 84 41 PHE B N 1
ATOM 1251 C CA . PHE B 1 41 ? -17.812 0.783 6.66 1 84 41 PHE B CA 1
ATOM 1252 C C . PHE B 1 41 ? -18.609 0.989 5.375 1 84 41 PHE B C 1
ATOM 1254 O O . PHE B 1 41 ? -18.109 0.698 4.285 1 84 41 PHE B O 1
ATOM 1261 N N . ARG B 1 42 ? -19.812 1.525 5.559 1 83.81 42 ARG B N 1
ATOM 1262 C CA . ARG B 1 42 ? -20.688 1.782 4.414 1 83.81 42 ARG B CA 1
ATOM 1263 C C . ARG B 1 42 ? -20.438 3.178 3.848 1 83.81 42 ARG B C 1
ATOM 1265 O O . ARG B 1 42 ? -20.156 4.117 4.594 1 83.81 42 ARG B O 1
ATOM 1272 N N . ASN B 1 43 ? -20.703 3.221 2.537 1 85.88 43 ASN B N 1
ATOM 1273 C CA . ASN B 1 43 ? -20.625 4.535 1.907 1 85.88 43 ASN B CA 1
ATOM 1274 C C . ASN B 1 43 ? -21.938 5.305 2.023 1 85.88 43 ASN B C 1
ATOM 1276 O O . ASN B 1 43 ? -22.859 4.863 2.703 1 85.88 43 ASN B O 1
ATOM 1280 N N . ALA B 1 44 ? -21.938 6.559 1.498 1 84.25 44 ALA B N 1
ATOM 1281 C CA . ALA B 1 44 ? -23.094 7.441 1.6 1 84.25 44 ALA B CA 1
ATOM 1282 C C . ALA B 1 44 ? -24.328 6.785 1.002 1 84.25 44 ALA B C 1
ATOM 1284 O O . ALA B 1 44 ? -25.453 7.047 1.443 1 84.25 44 ALA B O 1
ATOM 1285 N N . GLU B 1 45 ? -24.141 5.93 0.038 1 89.25 45 GLU B N 1
ATOM 1286 C CA . GLU B 1 45 ? -25.25 5.273 -0.64 1 89.25 45 GLU B CA 1
ATOM 1287 C C . GLU B 1 45 ? -25.656 3.986 0.076 1 89.25 45 GLU B C 1
ATOM 1289 O O . GLU B 1 45 ? -26.625 3.33 -0.31 1 89.25 45 GLU B O 1
ATOM 1294 N N . GLY B 1 46 ? -24.953 3.623 1.081 1 86.81 46 GLY B N 1
ATOM 1295 C CA . GLY B 1 46 ? -25.281 2.455 1.879 1 86.81 46 GLY B CA 1
ATOM 1296 C C . GLY B 1 46 ? -24.547 1.203 1.442 1 86.81 46 GLY B C 1
ATOM 1297 O O . GLY B 1 46 ? -24.719 0.135 2.033 1 86.81 46 GLY B O 1
ATOM 1298 N N . GLY B 1 47 ? -23.719 1.331 0.435 1 88.69 47 GLY B N 1
ATOM 1299 C CA . GLY B 1 47 ? -22.969 0.184 -0.047 1 88.69 47 GLY B CA 1
ATOM 1300 C C . GLY B 1 47 ? -21.578 0.091 0.551 1 88.69 47 GLY B C 1
ATOM 1301 O O . GLY B 1 47 ? -21.109 1.033 1.191 1 88.69 47 GLY B O 1
ATOM 1302 N N . ILE B 1 48 ? -21.062 -1.18 0.458 1 88.06 48 ILE B N 1
ATOM 1303 C CA . ILE B 1 48 ? -19.703 -1.392 0.938 1 88.06 48 ILE B CA 1
ATOM 1304 C C . ILE B 1 48 ? -18.734 -1.309 -0.231 1 88.06 48 ILE B C 1
ATOM 1306 O O . ILE B 1 48 ? -18.812 -2.096 -1.176 1 88.06 48 ILE B O 1
ATOM 1310 N N . ASP B 1 49 ? -17.828 -0.375 -0.15 1 93 49 ASP B N 1
ATOM 1311 C CA . ASP B 1 49 ? -16.797 -0.228 -1.18 1 93 49 ASP B CA 1
ATOM 1312 C C . ASP B 1 49 ? -15.633 -1.18 -0.932 1 93 49 ASP B C 1
ATOM 1314 O O . ASP B 1 49 ? -15.492 -1.733 0.162 1 93 49 ASP B O 1
ATOM 1318 N N . ALA B 1 50 ? -14.898 -1.423 -2.033 1 96 50 ALA B N 1
ATOM 1319 C CA . ALA B 1 50 ? -13.688 -2.229 -1.928 1 96 50 ALA B CA 1
ATOM 1320 C C . ALA B 1 50 ? -12.477 -1.472 -2.465 1 96 50 ALA B C 1
ATOM 1322 O O . ALA B 1 50 ? -12.602 -0.65 -3.375 1 96 50 ALA B O 1
ATOM 1323 N N . ASP B 1 51 ? -11.359 -1.722 -1.854 1 97.5 51 ASP B N 1
ATOM 1324 C CA . ASP B 1 51 ? -10.078 -1.309 -2.43 1 97.5 51 ASP B CA 1
ATOM 1325 C C . ASP B 1 51 ? -9.453 -2.439 -3.244 1 97.5 51 ASP B C 1
ATOM 1327 O O . ASP B 1 51 ? -9.398 -3.582 -2.787 1 97.5 51 ASP B O 1
ATOM 1331 N N . PHE B 1 52 ? -9.023 -2.119 -4.441 1 97.94 52 PHE B N 1
ATOM 1332 C CA . PHE B 1 52 ? -8.422 -3.1 -5.34 1 97.94 52 PHE B CA 1
ATOM 1333 C C . PHE B 1 52 ? -6.902 -2.99 -5.312 1 97.94 52 PHE B C 1
ATOM 1335 O O . PHE B 1 52 ? -6.32 -2.201 -6.062 1 97.94 52 PHE B O 1
ATOM 1342 N N . VAL B 1 53 ? -6.277 -3.781 -4.531 1 98.62 53 VAL B N 1
ATOM 1343 C CA . VAL B 1 53 ? -4.863 -3.641 -4.207 1 98.62 53 VAL B CA 1
ATOM 1344 C C . VAL B 1 53 ? -4.035 -4.562 -5.098 1 98.62 53 VAL B C 1
ATOM 1346 O O . VAL B 1 53 ? -4.172 -5.785 -5.039 1 98.62 53 VAL B O 1
ATOM 1349 N N . PRO B 1 54 ? -3.139 -3.994 -5.883 1 98.69 54 PRO B N 1
ATOM 1350 C CA . PRO B 1 54 ? -2.23 -4.844 -6.656 1 98.69 54 PRO B CA 1
ATOM 1351 C C . PRO B 1 54 ? -1.161 -5.504 -5.793 1 98.69 54 PRO B C 1
ATOM 1353 O O . PRO B 1 54 ? -0.555 -4.848 -4.941 1 98.69 54 PRO B O 1
ATOM 1356 N N . CYS B 1 55 ? -0.967 -6.742 -6.016 1 98.88 55 CYS B N 1
ATOM 1357 C CA . CYS B 1 55 ? 0.072 -7.488 -5.316 1 98.88 55 CYS B CA 1
ATOM 1358 C C . CYS B 1 55 ? 1 -8.188 -6.301 1 98.88 55 CYS B C 1
ATOM 1360 O O . CYS B 1 55 ? 0.562 -8.641 -7.359 1 98.88 55 CYS B O 1
ATOM 1362 N N . VAL B 1 56 ? 2.236 -8.297 -5.883 1 98.88 56 VAL B N 1
ATOM 1363 C CA . VAL B 1 56 ? 3.229 -9.047 -6.645 1 98.88 56 VAL B CA 1
ATOM 1364 C C . VAL B 1 56 ? 3.826 -10.148 -5.773 1 98.88 56 VAL B C 1
ATOM 1366 O O . VAL B 1 56 ? 4.137 -9.922 -4.602 1 98.88 56 VAL B O 1
ATOM 1369 N N . LEU B 1 57 ? 3.9 -11.289 -6.289 1 98.81 57 LEU B N 1
ATOM 1370 C CA . LEU B 1 57 ? 4.395 -12.492 -5.621 1 98.81 57 LEU B CA 1
ATOM 1371 C C . LEU B 1 57 ? 5.617 -13.055 -6.344 1 98.81 57 LEU B C 1
ATOM 1373 O O . LEU B 1 57 ? 5.652 -13.086 -7.574 1 98.81 57 LEU B O 1
ATOM 1377 N N . TRP B 1 58 ? 6.492 -13.555 -5.535 1 98.62 58 TRP B N 1
ATOM 1378 C CA . TRP B 1 58 ? 7.727 -14.055 -6.137 1 98.62 58 TRP B CA 1
ATOM 1379 C C . TRP B 1 58 ? 7.992 -15.5 -5.73 1 98.62 58 TRP B C 1
ATOM 1381 O O . TRP B 1 58 ? 7.531 -15.945 -4.676 1 98.62 58 TRP B O 1
ATOM 1391 N N . ARG B 1 59 ? 8.633 -16.219 -6.617 1 98.06 59 ARG B N 1
ATOM 1392 C CA . ARG B 1 59 ? 9.18 -17.547 -6.352 1 98.06 59 ARG B CA 1
ATOM 1393 C C . ARG B 1 59 ? 8.086 -18.5 -5.891 1 98.06 59 ARG B C 1
ATOM 1395 O O . ARG B 1 59 ? 7.07 -18.672 -6.57 1 98.06 59 ARG B O 1
ATOM 1402 N N . LYS B 1 60 ? 8.312 -19.188 -4.805 1 98.06 60 LYS B N 1
ATOM 1403 C CA . LYS B 1 60 ? 7.387 -20.234 -4.367 1 98.06 60 LYS B CA 1
ATOM 1404 C C . LYS B 1 60 ? 6 -19.656 -4.098 1 98.06 60 LYS B C 1
ATOM 1406 O O . LYS B 1 60 ? 4.988 -20.297 -4.398 1 98.06 60 LYS B O 1
ATOM 1411 N N . THR B 1 61 ? 5.953 -18.516 -3.535 1 98.44 61 THR B N 1
ATOM 1412 C CA . THR B 1 61 ? 4.668 -17.891 -3.264 1 98.44 61 THR B CA 1
ATOM 1413 C C . THR B 1 61 ? 3.898 -17.641 -4.559 1 98.44 61 THR B C 1
ATOM 1415 O O . THR B 1 61 ? 2.684 -17.844 -4.613 1 98.44 61 THR B O 1
ATOM 1418 N N . ALA B 1 62 ? 4.613 -17.188 -5.59 1 98.81 62 ALA B N 1
ATOM 1419 C CA . ALA B 1 62 ? 4.012 -16.969 -6.902 1 98.81 62 ALA B CA 1
ATOM 1420 C C . ALA B 1 62 ? 3.449 -18.266 -7.469 1 98.81 62 ALA B C 1
ATOM 1422 O O . ALA B 1 62 ? 2.287 -18.312 -7.883 1 98.81 62 ALA B O 1
ATOM 1423 N N . GLU B 1 63 ? 4.234 -19.234 -7.449 1 98.56 63 GLU B N 1
ATOM 1424 C CA . GLU B 1 63 ? 3.848 -20.516 -8.023 1 98.56 63 GLU B CA 1
ATOM 1425 C C . GLU B 1 63 ? 2.701 -21.156 -7.246 1 98.56 63 GLU B C 1
ATOM 1427 O O . GLU B 1 63 ? 1.739 -21.656 -7.836 1 98.56 63 GLU B O 1
ATOM 1432 N N . HIS B 1 64 ? 2.816 -21.156 -5.941 1 97.81 64 HIS B N 1
ATOM 1433 C CA . HIS B 1 64 ? 1.785 -21.734 -5.086 1 97.81 64 HIS B CA 1
ATOM 1434 C C . HIS B 1 64 ? 0.447 -21.031 -5.285 1 97.81 64 HIS B C 1
ATOM 1436 O O . HIS B 1 64 ? -0.588 -21.688 -5.434 1 97.81 64 HIS B O 1
ATOM 1442 N N . THR B 1 65 ? 0.519 -19.75 -5.324 1 98.31 65 THR B N 1
ATOM 1443 C CA . THR B 1 65 ? -0.715 -19 -5.492 1 98.31 65 THR B CA 1
ATOM 1444 C C . THR B 1 65 ? -1.335 -19.266 -6.859 1 98.31 65 THR B C 1
ATOM 1446 O O . THR B 1 65 ? -2.549 -19.453 -6.973 1 98.31 65 THR B O 1
ATOM 1449 N N . ALA B 1 66 ? -0.532 -19.312 -7.871 1 98.38 66 ALA B N 1
ATOM 1450 C CA . ALA B 1 66 ? -1.018 -19.562 -9.227 1 98.38 66 ALA B CA 1
ATOM 1451 C C . ALA B 1 66 ? -1.618 -20.969 -9.344 1 98.38 66 ALA B C 1
ATOM 1453 O O . ALA B 1 66 ? -2.555 -21.188 -10.117 1 98.38 66 ALA B O 1
ATOM 1454 N N . ASN B 1 67 ? -1.151 -21.875 -8.57 1 97.19 67 ASN B N 1
ATOM 1455 C CA . ASN B 1 67 ? -1.582 -23.266 -8.672 1 97.19 67 ASN B CA 1
ATOM 1456 C C . ASN B 1 67 ? -2.854 -23.516 -7.863 1 97.19 67 ASN B C 1
ATOM 1458 O O . ASN B 1 67 ? -3.668 -24.359 -8.227 1 97.19 67 ASN B O 1
ATOM 1462 N N . TYR B 1 68 ? -3.025 -22.688 -6.832 1 95.94 68 TYR B N 1
ATOM 1463 C CA . TYR B 1 68 ? -4.062 -23.094 -5.891 1 95.94 68 TYR B CA 1
ATOM 1464 C C . TYR B 1 68 ? -5.164 -22.047 -5.801 1 95.94 68 TYR B C 1
ATOM 1466 O O . TYR B 1 68 ? -6.242 -22.312 -5.27 1 95.94 68 TYR B O 1
ATOM 1474 N N . CYS B 1 69 ? -4.902 -20.891 -6.273 1 97.06 69 CYS B N 1
ATOM 1475 C CA . CYS B 1 69 ? -5.902 -19.828 -6.188 1 97.06 69 CYS B CA 1
ATOM 1476 C C . CYS B 1 69 ? -6.445 -19.484 -7.566 1 97.06 69 CYS B C 1
ATOM 1478 O O . CYS B 1 69 ? -5.785 -19.719 -8.578 1 97.06 69 CYS B O 1
ATOM 1480 N N . ARG B 1 70 ? -7.676 -19 -7.527 1 97.62 70 ARG B N 1
ATOM 1481 C CA . ARG B 1 70 ? -8.375 -18.547 -8.727 1 97.62 70 ARG B CA 1
ATOM 1482 C C . ARG B 1 70 ? -9.211 -17.312 -8.43 1 97.62 70 ARG B C 1
ATOM 1484 O O . ARG B 1 70 ? -9.336 -16.906 -7.273 1 97.62 70 ARG B O 1
ATOM 1491 N N . LYS B 1 71 ? -9.672 -16.781 -9.555 1 98 71 LYS B N 1
ATOM 1492 C CA . LYS B 1 71 ? -10.625 -15.695 -9.359 1 98 71 LYS B CA 1
ATOM 1493 C C . LYS B 1 71 ? -11.641 -16.031 -8.273 1 98 71 LYS B C 1
ATOM 1495 O O . LYS B 1 71 ? -12.195 -17.141 -8.258 1 98 71 LYS B O 1
ATOM 1500 N N . GLY B 1 72 ? -11.781 -15.055 -7.371 1 96.62 72 GLY B N 1
ATOM 1501 C CA . GLY B 1 72 ? -12.781 -15.258 -6.336 1 96.62 72 GLY B CA 1
ATOM 1502 C C . GLY B 1 72 ? -12.219 -15.883 -5.074 1 96.62 72 GLY B C 1
ATOM 1503 O O . GLY B 1 72 ? -12.859 -15.867 -4.023 1 96.62 72 GLY B O 1
ATOM 1504 N N . SER B 1 73 ? -11.039 -16.469 -5.113 1 96 73 SER B N 1
ATOM 1505 C CA . SER B 1 73 ? -10.414 -17.062 -3.936 1 96 73 SER B CA 1
ATOM 1506 C C . SER B 1 73 ? -10.188 -16.031 -2.842 1 96 73 SER B C 1
ATOM 1508 O O . SER B 1 73 ? -9.703 -14.922 -3.115 1 96 73 SER B O 1
ATOM 1510 N N . MET B 1 74 ? -10.586 -16.391 -1.582 1 96.5 74 MET B N 1
ATOM 1511 C CA . MET B 1 74 ? -10.273 -15.562 -0.414 1 96.5 74 MET B CA 1
ATOM 1512 C C . MET B 1 74 ? -8.891 -15.883 0.126 1 96.5 74 MET B C 1
ATOM 1514 O O . MET B 1 74 ? -8.562 -17.047 0.375 1 96.5 74 MET B O 1
ATOM 1518 N N . VAL B 1 75 ? -8.078 -14.812 0.31 1 97.56 75 VAL B N 1
ATOM 1519 C CA . VAL B 1 75 ? -6.719 -15.078 0.772 1 97.56 75 VAL B CA 1
ATOM 1520 C C . VAL B 1 75 ? -6.309 -14.031 1.806 1 97.56 75 VAL B C 1
ATOM 1522 O O . VAL B 1 75 ? -6.883 -12.938 1.852 1 97.56 75 VAL B O 1
ATOM 1525 N N . ALA B 1 76 ? -5.387 -14.391 2.635 1 98.31 76 ALA B N 1
ATOM 1526 C CA . ALA B 1 76 ? -4.629 -13.477 3.482 1 98.31 76 ALA B CA 1
ATOM 1527 C C . ALA B 1 76 ? -3.238 -13.219 2.908 1 98.31 76 ALA B C 1
ATOM 1529 O O . ALA B 1 76 ? -2.518 -14.156 2.572 1 98.31 76 ALA B O 1
ATOM 1530 N N . VAL B 1 77 ? -2.916 -11.969 2.756 1 98.56 77 VAL B N 1
ATOM 1531 C CA . VAL B 1 77 ? -1.604 -11.586 2.244 1 98.56 77 VAL B CA 1
ATOM 1532 C C . VAL B 1 77 ? -0.839 -10.805 3.314 1 98.56 77 VAL B C 1
ATOM 1534 O O . VAL B 1 77 ? -1.368 -9.859 3.9 1 98.56 77 VAL B O 1
ATOM 1537 N N . THR B 1 78 ? 0.345 -11.219 3.643 1 98.81 78 THR B N 1
ATOM 1538 C CA . THR B 1 78 ? 1.3 -10.453 4.438 1 98.81 78 THR B CA 1
ATOM 1539 C C . THR B 1 78 ? 2.512 -10.062 3.598 1 98.81 78 THR B C 1
ATOM 1541 O O . THR B 1 78 ? 3.018 -10.867 2.814 1 98.81 78 THR B O 1
ATOM 1544 N N . GLY B 1 79 ? 2.918 -8.836 3.775 1 98.62 79 GLY B N 1
ATOM 1545 C CA . GLY B 1 79 ? 4.047 -8.375 2.984 1 98.62 79 GLY B CA 1
ATOM 1546 C C . GLY B 1 79 ? 4.441 -6.941 3.277 1 98.62 79 GLY B C 1
ATOM 1547 O O . GLY B 1 79 ? 4.441 -6.516 4.434 1 98.62 79 GLY B O 1
ATOM 1548 N N . ARG B 1 80 ? 4.836 -6.25 2.213 1 98.38 80 ARG B N 1
ATOM 1549 C CA . ARG B 1 80 ? 5.301 -4.871 2.334 1 98.38 80 ARG B CA 1
ATOM 1550 C C . ARG B 1 80 ? 4.855 -4.035 1.139 1 98.38 80 ARG B C 1
ATOM 1552 O O . ARG B 1 80 ? 4.723 -4.555 0.028 1 98.38 80 ARG B O 1
ATOM 1559 N N . ILE B 1 81 ? 4.648 -2.746 1.397 1 98.38 81 ILE B N 1
ATOM 1560 C CA . ILE B 1 81 ? 4.344 -1.84 0.295 1 98.38 81 ILE B CA 1
ATOM 1561 C C . ILE B 1 81 ? 5.617 -1.528 -0.484 1 98.38 81 ILE B C 1
ATOM 1563 O O . ILE B 1 81 ? 6.676 -1.299 0.109 1 98.38 81 ILE B O 1
ATOM 1567 N N . GLN B 1 82 ? 5.574 -1.582 -1.659 1 98 82 GLN B N 1
ATOM 1568 C CA . GLN B 1 82 ? 6.691 -1.242 -2.535 1 98 82 GLN B CA 1
ATOM 1569 C C . GLN B 1 82 ? 6.254 -0.271 -3.629 1 98 82 GLN B C 1
ATOM 1571 O O . GLN B 1 82 ? 5.176 -0.422 -4.207 1 98 82 GLN B O 1
ATOM 1576 N N . THR B 1 83 ? 7.102 0.733 -3.959 1 97.25 83 THR B N 1
ATOM 1577 C CA . THR B 1 83 ? 6.836 1.674 -5.043 1 97.25 83 THR B CA 1
ATOM 1578 C C . THR B 1 83 ? 7.879 1.534 -6.148 1 97.25 83 THR B C 1
ATOM 1580 O O . THR B 1 83 ? 9.047 1.268 -5.875 1 97.25 83 THR B O 1
ATOM 1583 N N . ARG B 1 84 ? 7.402 1.646 -7.324 1 94.31 84 ARG B N 1
ATOM 1584 C CA . ARG B 1 84 ? 8.289 1.673 -8.484 1 94.31 84 ARG B CA 1
ATOM 1585 C C . ARG B 1 84 ? 7.781 2.643 -9.539 1 94.31 84 ARG B C 1
ATOM 1587 O O . ARG B 1 84 ? 6.629 3.082 -9.484 1 94.31 84 ARG B O 1
ATOM 1594 N N . ARG B 1 85 ? 8.727 2.98 -10.422 1 92.31 85 ARG B N 1
ATOM 1595 C CA . ARG B 1 85 ? 8.344 3.84 -11.539 1 92.31 85 ARG B CA 1
ATOM 1596 C C . ARG B 1 85 ? 8.906 3.312 -12.852 1 92.31 85 ARG B C 1
ATOM 1598 O O . ARG B 1 85 ? 9.953 2.662 -12.867 1 92.31 85 ARG B O 1
ATOM 1605 N N . TYR B 1 86 ? 8.07 3.531 -13.844 1 90.44 86 TYR B N 1
ATOM 1606 C CA . TYR B 1 86 ? 8.555 3.191 -15.172 1 90.44 86 TYR B CA 1
ATOM 1607 C C . TYR B 1 86 ? 7.949 4.109 -16.234 1 90.44 86 TYR B C 1
ATOM 1609 O O . TYR B 1 86 ? 6.91 4.73 -15.992 1 90.44 86 TYR B O 1
ATOM 1617 N N . ASP B 1 87 ? 8.672 4.254 -17.359 1 89.44 87 ASP B N 1
ATOM 1618 C CA . ASP B 1 87 ? 8.227 5.113 -18.453 1 89.44 87 ASP B CA 1
ATOM 1619 C C . ASP B 1 87 ? 7.457 4.316 -19.5 1 89.44 87 ASP B C 1
ATOM 1621 O O . ASP B 1 87 ? 7.918 3.266 -19.953 1 89.44 87 ASP B O 1
ATOM 1625 N N . LYS B 1 88 ? 6.23 4.984 -19.828 1 82.62 88 LYS B N 1
ATOM 1626 C CA . LYS B 1 88 ? 5.473 4.387 -20.922 1 82.62 88 LYS B CA 1
ATOM 1627 C C . LYS B 1 88 ? 6.113 4.707 -22.266 1 82.62 88 LYS B C 1
ATOM 1629 O O . LYS B 1 88 ? 7.055 5.496 -22.344 1 82.62 88 LYS B O 1
ATOM 1634 N N . LYS B 1 89 ? 5.645 3.873 -23.266 1 83.06 89 LYS B N 1
ATOM 1635 C CA . LYS B 1 89 ? 6.164 4.074 -24.609 1 83.06 89 LYS B CA 1
ATOM 1636 C C . LYS B 1 89 ? 5.965 5.52 -25.062 1 83.06 89 LYS B C 1
ATOM 1638 O O . LYS B 1 89 ? 6.781 6.055 -25.812 1 83.06 89 LYS B O 1
ATOM 1643 N N . ASP B 1 90 ? 5 6.145 -24.594 1 82 90 ASP B N 1
ATOM 1644 C CA . ASP B 1 90 ? 4.688 7.512 -24.984 1 82 90 ASP B CA 1
ATOM 1645 C C . ASP B 1 90 ? 5.5 8.516 -24.172 1 82 90 ASP B C 1
ATOM 1647 O O . ASP B 1 90 ? 5.375 9.727 -24.359 1 82 90 ASP B O 1
ATOM 1651 N N . GLY B 1 91 ? 6.312 8.039 -23.234 1 82.25 91 GLY B N 1
ATOM 1652 C CA . GLY B 1 91 ? 7.18 8.914 -22.453 1 82.25 91 GLY B CA 1
ATOM 1653 C C . GLY B 1 91 ? 6.582 9.32 -21.125 1 82.25 91 GLY B C 1
ATOM 1654 O O . GLY B 1 91 ? 7.211 10.047 -20.344 1 82.25 91 GLY B O 1
ATOM 1655 N N . GLN B 1 92 ? 5.402 8.867 -20.969 1 85.12 92 GLN B N 1
ATOM 1656 C CA . GLN B 1 92 ? 4.75 9.227 -19.703 1 85.12 92 GLN B CA 1
ATOM 1657 C C . GLN B 1 92 ? 5.238 8.336 -18.562 1 85.12 92 GLN B C 1
ATOM 1659 O O . GLN B 1 92 ? 5.223 7.113 -18.672 1 85.12 92 GLN B O 1
ATOM 1664 N N . ARG B 1 93 ? 5.637 8.992 -17.531 1 87.94 93 ARG B N 1
ATOM 1665 C CA . ARG B 1 93 ? 6.098 8.25 -16.359 1 87.94 93 ARG B CA 1
ATOM 1666 C C . ARG B 1 93 ? 4.922 7.738 -15.547 1 87.94 93 ARG B C 1
ATOM 1668 O O . ARG B 1 93 ? 3.967 8.477 -15.289 1 87.94 93 ARG B O 1
ATOM 1675 N N . VAL B 1 94 ? 4.965 6.426 -15.156 1 89.88 94 VAL B N 1
ATOM 1676 C CA . VAL B 1 94 ? 3.91 5.832 -14.344 1 89.88 94 VAL B CA 1
ATOM 1677 C C . VAL B 1 94 ? 4.477 5.406 -12.992 1 89.88 94 VAL B C 1
ATOM 1679 O O . VAL B 1 94 ? 5.555 4.809 -12.922 1 89.88 94 VAL B O 1
ATOM 1682 N N . TYR B 1 95 ? 3.822 5.883 -12 1 91.5 95 TYR B N 1
ATOM 1683 C CA . TYR B 1 95 ? 4.16 5.453 -10.648 1 91.5 95 TYR B CA 1
ATOM 1684 C C . TYR B 1 95 ? 3.25 4.316 -10.195 1 91.5 95 TYR B C 1
ATOM 1686 O O . TYR B 1 95 ? 2.027 4.398 -10.328 1 91.5 95 TYR B O 1
ATOM 1694 N N . VAL B 1 96 ? 3.891 3.268 -9.664 1 95 96 VAL B N 1
ATOM 1695 C CA . VAL B 1 96 ? 3.131 2.102 -9.227 1 95 96 VAL B CA 1
ATOM 1696 C C . VAL B 1 96 ? 3.381 1.846 -7.742 1 95 96 VAL B C 1
ATOM 1698 O O . VAL B 1 96 ? 4.531 1.815 -7.293 1 95 96 VAL B O 1
ATOM 1701 N N . THR B 1 97 ? 2.365 1.765 -6.992 1 97.94 97 THR B N 1
ATOM 1702 C CA . THR B 1 97 ? 2.396 1.282 -5.617 1 97.94 97 THR B CA 1
ATOM 1703 C C . THR B 1 97 ? 1.702 -0.072 -5.5 1 97.94 97 THR B C 1
ATOM 1705 O O . THR B 1 97 ? 0.562 -0.23 -5.945 1 97.94 97 THR B O 1
ATOM 1708 N N . GLU B 1 98 ? 2.391 -1.03 -4.945 1 98.5 98 GLU B N 1
ATOM 1709 C CA . GLU B 1 98 ? 1.848 -2.379 -4.824 1 98.5 98 GLU B CA 1
ATOM 1710 C C . GLU B 1 98 ? 2.336 -3.061 -3.551 1 98.5 98 GLU B C 1
ATOM 1712 O O . GLU B 1 98 ? 3.199 -2.529 -2.848 1 98.5 98 GLU B O 1
ATOM 1717 N N . VAL B 1 99 ? 1.723 -4.168 -3.279 1 98.88 99 VAL B N 1
ATOM 1718 C CA . VAL B 1 99 ? 2.16 -4.973 -2.145 1 98.88 99 VAL B CA 1
ATOM 1719 C C . VAL B 1 99 ? 3.004 -6.148 -2.639 1 98.88 99 VAL B C 1
ATOM 1721 O O . VAL B 1 99 ? 2.551 -6.941 -3.467 1 98.88 99 VAL B O 1
ATOM 1724 N N . VAL B 1 100 ? 4.254 -6.223 -2.207 1 98.62 100 VAL B N 1
ATOM 1725 C CA . VAL B 1 100 ? 5.047 -7.434 -2.391 1 98.62 100 VAL B CA 1
ATOM 1726 C C . VAL B 1 100 ? 4.68 -8.461 -1.32 1 98.62 100 VAL B C 1
ATOM 1728 O O . VAL B 1 100 ? 4.93 -8.242 -0.132 1 98.62 100 VAL B O 1
ATOM 1731 N N . ALA B 1 101 ? 4.105 -9.539 -1.786 1 98.81 101 ALA B N 1
ATOM 1732 C CA . ALA B 1 101 ? 3.623 -10.555 -0.852 1 98.81 101 ALA B CA 1
ATOM 1733 C C . ALA B 1 101 ? 4.766 -11.445 -0.367 1 98.81 101 ALA B C 1
ATOM 1735 O O . ALA B 1 101 ? 5.449 -12.078 -1.172 1 98.81 101 ALA B O 1
ATOM 1736 N N . GLU B 1 102 ? 4.918 -11.453 0.919 1 97.75 102 GLU B N 1
ATOM 1737 C CA . GLU B 1 102 ? 5.871 -12.383 1.526 1 97.75 102 GLU B CA 1
ATOM 1738 C C . GLU B 1 102 ? 5.223 -13.727 1.82 1 97.75 102 GLU B C 1
ATOM 1740 O O . GLU B 1 102 ? 5.883 -14.766 1.768 1 97.75 102 GLU B O 1
ATOM 1745 N N . SER B 1 103 ? 3.951 -13.633 2.146 1 98.31 103 SER B N 1
ATOM 1746 C CA . SER B 1 103 ? 3.176 -14.852 2.326 1 98.31 103 SER B CA 1
ATOM 1747 C C . SER B 1 103 ? 1.738 -14.672 1.85 1 98.31 103 SER B C 1
ATOM 1749 O O . SER B 1 103 ? 1.208 -13.562 1.874 1 98.31 103 SER B O 1
ATOM 1751 N N . VAL B 1 104 ? 1.199 -15.789 1.428 1 98.25 104 VAL B N 1
ATOM 1752 C CA . VAL B 1 104 ? -0.208 -15.867 1.052 1 98.25 104 VAL B CA 1
ATOM 1753 C C . VAL B 1 104 ? -0.84 -17.109 1.686 1 98.25 104 VAL B C 1
ATOM 1755 O O . VAL B 1 104 ? -0.304 -18.219 1.573 1 98.25 104 VAL B O 1
ATOM 1758 N N . GLN B 1 105 ? -1.908 -16.859 2.332 1 97.19 105 GLN B N 1
ATOM 1759 C CA . GLN B 1 105 ? -2.67 -17.969 2.916 1 97.19 105 GLN B CA 1
ATOM 1760 C C . GLN B 1 105 ? -4.066 -18.047 2.312 1 97.19 105 GLN B C 1
ATOM 1762 O O . GLN B 1 105 ? -4.812 -17.062 2.314 1 97.19 105 GLN B O 1
ATOM 1767 N N . PHE B 1 106 ? -4.391 -19.172 1.78 1 93.81 106 PHE B N 1
ATOM 1768 C CA . PHE B 1 106 ? -5.734 -19.406 1.264 1 93.81 106 PHE B CA 1
ATOM 1769 C C . PHE B 1 106 ? -6.719 -19.625 2.402 1 93.81 106 PHE B C 1
ATOM 1771 O O . PHE B 1 106 ? -6.492 -20.469 3.273 1 93.81 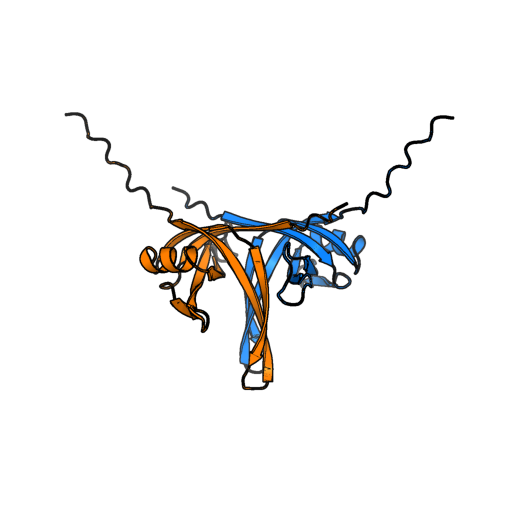106 PHE B O 1
ATOM 1778 N N . LEU B 1 107 ? -7.75 -18.812 2.35 1 91 107 LEU B N 1
ATOM 1779 C CA . LEU B 1 107 ? -8.711 -18.906 3.441 1 91 107 LEU B CA 1
ATOM 1780 C C . LEU B 1 107 ? -9.922 -19.75 3.023 1 91 107 LEU B C 1
ATOM 1782 O O . LEU B 1 107 ? -10.469 -19.547 1.938 1 91 107 LEU B O 1
ATOM 1786 N N . HIS B 1 108 ? -10 -21.062 3.502 1 75.5 108 HIS B N 1
ATOM 1787 C CA . HIS B 1 108 ? -11.078 -21.969 3.139 1 75.5 108 HIS B CA 1
ATOM 1788 C C . HIS B 1 108 ? -12.398 -21.547 3.783 1 75.5 108 HIS B C 1
ATOM 1790 O O . HIS B 1 108 ? -12.406 -21.062 4.918 1 75.5 108 HIS B O 1
ATOM 1796 N N . SER B 1 109 ? -13.297 -21.125 2.973 1 60.09 109 SER B N 1
ATOM 1797 C CA . SER B 1 109 ? -14.633 -21.031 3.553 1 60.09 109 SER B CA 1
ATOM 1798 C C . SER B 1 109 ? -14.992 -22.312 4.301 1 60.09 109 SER B C 1
ATOM 1800 O O . SER B 1 109 ? -14.789 -23.406 3.787 1 60.09 109 SER B O 1
ATOM 1802 N N . GLY B 1 110 ? -14.547 -22.422 5.535 1 51.88 110 GLY B N 1
ATOM 1803 C CA . GLY B 1 110 ? -14.945 -23.594 6.289 1 51.88 110 GLY B CA 1
ATOM 1804 C C . GLY B 1 110 ? -16.281 -24.172 5.848 1 51.88 110 GLY B C 1
ATOM 1805 O O . GLY B 1 110 ? -17.312 -23.484 5.934 1 51.88 110 GLY B O 1
ATOM 1806 N N . LYS B 1 111 ? -16.5 -24.844 4.797 1 48.88 111 LYS B N 1
ATOM 1807 C CA . LYS B 1 111 ? -17.641 -25.734 5.031 1 48.88 111 LYS B CA 1
ATOM 1808 C C . LYS B 1 111 ? -17.578 -26.344 6.426 1 48.88 111 LYS B C 1
ATOM 1810 O O . LYS B 1 111 ? -16.5 -26.672 6.93 1 48.88 111 LYS B O 1
ATOM 1815 N N . LYS B 1 112 ? -18.547 -25.969 7.41 1 45.91 112 LYS B N 1
ATOM 1816 C CA . LYS B 1 112 ? -18.703 -26.656 8.695 1 45.91 112 LYS B CA 1
ATOM 1817 C C . LYS B 1 112 ? -18.375 -28.125 8.586 1 45.91 112 LYS B C 1
ATOM 1819 O O . LYS B 1 112 ? -18.891 -28.828 7.715 1 45.91 112 LYS B O 1
ATOM 1824 N N . PRO B 1 113 ? -17.234 -28.531 9.07 1 43.81 113 PRO B N 1
ATOM 1825 C CA . PRO B 1 113 ? -17.281 -29.984 9.18 1 43.81 113 PRO B CA 1
ATOM 1826 C C . PRO B 1 113 ? -18.641 -30.5 9.664 1 43.81 113 PRO B C 1
ATOM 1828 O O . PRO B 1 113 ? -19.234 -29.938 10.586 1 43.81 113 PRO B O 1
ATOM 1831 N N . GLU B 1 114 ? -19.578 -30.922 8.82 1 41.81 114 GLU B N 1
ATOM 1832 C CA . GLU B 1 114 ? -20.75 -31.672 9.281 1 41.81 114 GLU B CA 1
ATOM 1833 C C . GLU B 1 114 ? -20.391 -32.625 10.422 1 41.81 114 GLU B C 1
ATOM 1835 O O . GLU B 1 114 ? -19.578 -33.531 10.25 1 41.81 114 GLU B O 1
ATOM 1840 N N . TRP B 1 115 ? -20.203 -32.094 11.633 1 40.72 115 TRP B N 1
ATOM 1841 C CA . TRP B 1 115 ? -20.172 -33.062 12.711 1 40.72 115 TRP B CA 1
ATOM 1842 C C . TRP B 1 115 ? -21.156 -34.188 12.453 1 40.72 115 TRP B C 1
ATOM 1844 O O . TRP B 1 115 ? -22.281 -33.969 12.008 1 40.72 115 TRP B O 1
ATOM 1854 N N . PRO B 1 116 ? -20.75 -35.469 12.273 1 43.28 116 PRO B N 1
ATOM 1855 C CA . PRO B 1 116 ? -21.672 -36.594 12.117 1 43.28 116 PRO B CA 1
ATOM 1856 C C . PRO B 1 116 ? -22.828 -36.562 13.102 1 43.28 116 PRO B C 1
ATOM 1858 O O . PRO B 1 116 ? -22.641 -36.188 14.266 1 43.28 116 PRO B O 1
ATOM 1861 N N . GLU B 1 117 ? -24.062 -36.156 12.828 1 39.91 117 GLU B N 1
ATOM 1862 C CA . GLU B 1 117 ? -25.219 -36.406 13.695 1 39.91 117 GLU B CA 1
ATOM 1863 C C . GLU B 1 117 ? -25.125 -37.781 14.32 1 39.91 117 GLU B C 1
ATOM 1865 O O . GLU B 1 117 ? -24.875 -38.781 13.633 1 39.91 117 GLU B O 1
ATOM 1870 N N . HIS B 1 118 ? -24.547 -37.938 15.531 1 43.06 118 HIS B N 1
ATOM 1871 C CA . HIS B 1 118 ? -24.797 -39.188 16.219 1 43.06 118 HIS B CA 1
ATOM 1872 C C . HIS B 1 118 ? -26.234 -39.656 16.016 1 43.06 118 HIS B C 1
ATOM 1874 O O . HIS B 1 118 ? -27.188 -38.906 16.266 1 43.06 118 HIS B O 1
ATOM 1880 N N . VAL B 1 119 ? -26.469 -40.719 15.195 1 30.56 119 VAL B N 1
ATOM 1881 C CA . VAL B 1 119 ? -27.688 -41.5 15.305 1 30.56 119 VAL B CA 1
ATOM 1882 C C . VAL B 1 119 ? -27.766 -42.156 16.672 1 30.56 119 VAL B C 1
ATOM 1884 O O . VAL B 1 119 ? -26.75 -42.656 17.188 1 30.56 119 VAL B O 1
#

Organism: Geobacillus kaustophilus (strain HTA426) (NCBI:txid235909)

Foldseek 3Di:
DPPDDDFKDKAKFFWQFQWDWDADPVGKIKIKTWGWGWDPDADPVRHIHTDTAIEMEIHPQRVVCNVPGGGGWIKMFMFGKDKDWDADPVRDIDIDIHGYGPHMGTDPPPPPPPPPPPD/DPPDDDFKDKAKFFWQFQWDWDADPVGKIKIKTWGWGWDPDADPVRHIHTDTAIEMEIHPQRVVCNVPGGGGWIKMFMFGKDKDWDADPVRDIDIDIHGYGPHMGTDDPPPPPPPPPPD

pLDDT: mean 89.07, std 17.09, range [30.42, 98.88]

InterPro domains:
  IPR000424 Primosome PriB/single-strand DNA-binding [PF00436] (6-107)
  IPR000424 Primosome PriB/single-strand DNA-binding [PS50935] (5-108)
  IPR000424 Primosome PriB/single-strand DNA-binding [cd04496] (9-107)
  IPR011344 Single-stranded DNA-binding protein [MF_00984] (6-111)
  IPR011344 Single-stranded DNA-binding protein [PIRSF002070] (4-113)
  IPR011344 Single-stranded DNA-binding protein [PTHR10302] (5-109)
  IPR011344 Single-stranded DNA-binding protein [TIGR00621] (4-110)
  IPR012340 Nucleic acid-binding, OB-fold [G3DSA:2.40.50.140] (2-114)
  IPR012340 Nucleic acid-binding, OB-fold [SSF50249] (5-112)